Protein AF-A0A0F9JT61-F1 (afdb_monomer_lite)

Radius of gyration: 22.97 Å; chains: 1; bounding box: 49×62×60 Å

Sequence (194 aa):
MTRSQGCARLPSESEGRRMATIRGIATAMNALKPEMKKAYKKRVTSLFDQMVNDLGKNLRGVYNSYRWARTFTGTVRPSVRSYNPTMMLNDPDAYHYIDKALLSKNADRYASSVVDGWKAKVESKLVELDKAEVKYFKGGTFLITGTRKGDRISIEQQIITNVSSKGTLFNQFPARIYVNGKFVSEKKYKEIYR

pLDDT: mean 84.89, std 10.45, range [52.66, 97.5]

Foldseek 3Di:
DDDDPPDDDDDDPQVVVLVVQLVVLLVVLVVCLVVQLVVLLVVLVVLVVVCCVVCNQLSACQCVDPPRNLLCVARRVQQKDWPDNPDDSNPPPTGMDGNPVSSSVVSNVVSVCVSVVVSVVVSVVVVQFGPWHKDDDPQQWIWIWGDHPRWTKIKIWHWDWDADPSSHIDTDTDIFMDTNNHTDDPVRVVVVRD

Structure (mmCIF, N/CA/C/O backbone):
data_AF-A0A0F9JT61-F1
#
_entry.id   AF-A0A0F9JT61-F1
#
loop_
_atom_site.group_PDB
_atom_site.id
_atom_site.type_symbol
_atom_site.label_atom_id
_atom_site.label_alt_id
_atom_site.label_comp_id
_atom_site.label_asym_id
_atom_site.label_entity_id
_atom_site.label_seq_id
_atom_site.pdbx_PDB_ins_code
_atom_site.Cartn_x
_atom_site.Cartn_y
_atom_site.Cartn_z
_atom_site.occupancy
_atom_site.B_iso_or_equiv
_atom_site.auth_seq_id
_atom_site.auth_comp_id
_atom_site.auth_asym_id
_atom_site.auth_atom_id
_atom_site.pdbx_PDB_model_num
ATOM 1 N N . MET A 1 1 ? -6.103 50.467 22.344 1.00 55.03 1 MET A N 1
ATOM 2 C CA . MET A 1 1 ? -6.087 49.220 21.545 1.00 55.03 1 MET A CA 1
ATOM 3 C C . MET A 1 1 ? -5.665 48.062 22.443 1.00 55.03 1 MET A C 1
ATOM 5 O O . MET A 1 1 ? -4.481 47.788 22.582 1.00 55.03 1 MET A O 1
ATOM 9 N N . THR A 1 2 ? -6.618 47.429 23.120 1.00 52.66 2 THR A N 1
ATOM 10 C CA . THR A 1 2 ? -6.375 46.326 24.061 1.00 52.66 2 THR A CA 1
ATOM 11 C C . THR A 1 2 ? -6.424 45.004 23.296 1.00 52.66 2 THR A C 1
ATOM 13 O O . THR A 1 2 ? -7.482 44.588 22.828 1.00 52.66 2 THR A O 1
ATOM 16 N N . ARG A 1 3 ? -5.266 44.359 23.110 1.00 53.22 3 ARG A N 1
ATOM 17 C CA . ARG A 1 3 ? -5.178 43.020 22.512 1.00 53.22 3 ARG A CA 1
ATOM 18 C C . ARG A 1 3 ? -5.728 42.003 23.513 1.00 53.22 3 ARG A C 1
ATOM 20 O O . ARG A 1 3 ? -5.076 41.697 24.504 1.00 53.22 3 ARG A O 1
ATOM 27 N N . SER A 1 4 ? -6.927 41.496 23.240 1.00 53.78 4 SER A N 1
ATOM 28 C CA . SER A 1 4 ? -7.464 40.285 23.861 1.00 53.78 4 SER A CA 1
ATOM 29 C C . SER A 1 4 ? -6.495 39.127 23.584 1.00 53.78 4 SER A C 1
ATOM 31 O O . SER A 1 4 ? -6.372 38.661 22.451 1.00 53.78 4 SER A O 1
ATOM 33 N N . GLN A 1 5 ? -5.742 38.710 24.603 1.00 63.28 5 GLN A N 1
ATOM 34 C CA . GLN A 1 5 ? -4.994 37.458 24.572 1.00 63.28 5 GLN A CA 1
ATOM 35 C C . GLN A 1 5 ? -6.007 36.319 24.708 1.00 63.28 5 GLN A C 1
ATOM 37 O O . GLN A 1 5 ? -6.550 36.080 25.785 1.00 63.28 5 GLN A O 1
ATOM 42 N N . GLY A 1 6 ? -6.291 35.640 23.595 1.00 58.94 6 GLY A N 1
ATOM 43 C CA . GLY A 1 6 ? -7.101 34.428 23.591 1.00 58.94 6 GLY A CA 1
ATOM 44 C C . GLY A 1 6 ? -6.447 33.369 24.475 1.00 58.94 6 GLY A C 1
ATOM 45 O O . GLY A 1 6 ? -5.355 32.890 24.176 1.00 58.94 6 GLY A O 1
ATOM 46 N N . CYS A 1 7 ? -7.107 33.028 25.579 1.00 62.06 7 CYS A N 1
ATOM 47 C CA . CYS A 1 7 ? -6.676 31.974 26.485 1.00 62.06 7 CYS A CA 1
ATOM 48 C C . CYS A 1 7 ? -6.711 30.637 25.724 1.00 62.06 7 CYS A C 1
ATOM 50 O O . CYS A 1 7 ? -7.780 30.176 25.316 1.00 62.06 7 CYS A O 1
ATOM 52 N N . ALA A 1 8 ? -5.544 30.038 25.472 1.00 62.00 8 ALA A N 1
ATOM 53 C CA . ALA A 1 8 ? -5.454 28.739 24.818 1.00 62.00 8 ALA A CA 1
ATOM 54 C C . ALA A 1 8 ? -6.094 27.681 25.729 1.00 62.00 8 ALA A C 1
ATOM 56 O O . ALA A 1 8 ? -5.573 27.371 26.800 1.00 62.00 8 ALA A O 1
ATOM 57 N N . ARG A 1 9 ? -7.251 27.151 25.318 1.00 68.38 9 ARG A N 1
ATOM 58 C CA . ARG A 1 9 ? -7.976 26.121 26.066 1.00 68.38 9 ARG A CA 1
ATOM 59 C C . ARG A 1 9 ? -7.104 24.869 26.158 1.00 68.38 9 ARG A C 1
ATOM 61 O O . ARG A 1 9 ? -6.763 24.279 25.134 1.00 68.38 9 ARG A O 1
ATOM 68 N N . LEU A 1 10 ? -6.742 24.478 27.379 1.00 67.88 10 LEU A N 1
ATOM 69 C CA . LEU A 1 10 ? -6.035 23.223 27.614 1.00 67.88 10 LEU A CA 1
ATOM 70 C C . LEU A 1 10 ? -6.937 22.045 27.207 1.00 67.88 10 LEU A C 1
ATOM 72 O O . LEU A 1 10 ? -8.141 22.087 27.482 1.00 67.88 10 LEU A O 1
ATOM 76 N N . PRO A 1 11 ? -6.384 21.013 26.547 1.00 66.56 11 PRO A N 1
ATOM 77 C CA . PRO A 1 11 ? -7.153 19.841 26.158 1.00 66.56 11 PRO A CA 1
ATOM 78 C C . PRO A 1 11 ? -7.685 19.117 27.397 1.00 66.56 11 PRO A C 1
ATOM 80 O O . PRO A 1 11 ? -6.990 18.979 28.404 1.00 66.56 11 PRO A O 1
ATOM 83 N N . SER A 1 12 ? -8.924 18.645 27.305 1.00 78.44 12 SER A N 1
ATOM 84 C CA . SER A 1 12 ? -9.563 17.828 28.341 1.00 78.44 12 SER A CA 1
ATOM 85 C C . SER A 1 12 ? -8.797 16.516 28.579 1.00 78.44 12 SER A C 1
ATOM 87 O O . SER A 1 12 ? -8.067 16.041 27.708 1.00 78.44 12 SER A O 1
ATOM 89 N N . GLU A 1 13 ? -8.961 15.877 29.744 1.00 71.94 13 GLU A N 1
ATOM 90 C CA . GLU A 1 13 ? -8.266 14.612 30.053 1.00 71.94 13 GLU A CA 1
ATOM 91 C C . GLU A 1 13 ? -8.539 13.502 29.020 1.00 71.94 13 GLU A C 1
ATOM 93 O O . GLU A 1 13 ? -7.654 12.698 28.706 1.00 71.94 13 GLU A O 1
ATOM 98 N N . SER A 1 14 ? -9.752 13.464 28.460 1.00 69.06 14 SER A N 1
ATOM 99 C CA . SER A 1 14 ? -10.138 12.526 27.402 1.00 69.06 14 SER A CA 1
ATOM 100 C C . SER A 1 14 ? -9.406 12.816 26.087 1.00 69.06 14 SER A C 1
ATOM 102 O O . SER A 1 14 ? -8.901 11.889 25.449 1.00 69.06 14 SER A O 1
ATOM 104 N N . GLU A 1 15 ? -9.261 14.090 25.712 1.00 69.75 15 GLU A N 1
ATOM 105 C CA . GLU A 1 15 ? -8.449 14.514 24.566 1.00 69.75 15 GLU A CA 1
ATOM 106 C C . GLU A 1 15 ? -6.964 14.205 24.783 1.00 69.75 15 GLU A C 1
ATOM 108 O O . GLU A 1 15 ? -6.305 13.687 23.879 1.00 69.75 15 GLU A O 1
ATOM 113 N N . GLY A 1 16 ? -6.441 14.436 25.991 1.00 70.69 16 GLY A N 1
ATOM 114 C CA . GLY A 1 16 ? -5.064 14.112 26.361 1.00 70.69 16 GLY A CA 1
ATOM 115 C C . GLY A 1 16 ? -4.741 12.624 26.188 1.00 70.69 16 GLY A C 1
ATOM 116 O O . GLY A 1 16 ? -3.755 12.273 25.531 1.00 70.69 16 GLY A O 1
ATOM 117 N N . ARG A 1 17 ? -5.607 11.732 26.693 1.00 70.50 17 ARG A N 1
ATOM 118 C CA . ARG A 1 17 ? -5.452 10.274 26.518 1.00 70.50 17 ARG A CA 1
ATOM 119 C C . ARG A 1 17 ? -5.562 9.858 25.056 1.00 70.50 17 ARG A C 1
ATOM 121 O O . ARG A 1 17 ? -4.739 9.077 24.584 1.00 70.50 17 ARG A O 1
ATOM 128 N N . ARG A 1 18 ? -6.520 10.418 24.311 1.00 70.38 18 ARG A N 1
ATOM 129 C CA . ARG A 1 18 ? -6.680 10.146 22.876 1.00 70.38 18 ARG A CA 1
ATOM 130 C C . ARG A 1 18 ? -5.418 10.508 22.091 1.00 70.38 18 ARG A C 1
ATOM 132 O O . ARG A 1 18 ? -4.959 9.719 21.265 1.00 70.38 18 ARG A O 1
ATOM 139 N N . MET A 1 19 ? -4.830 11.669 22.372 1.00 70.69 19 MET A N 1
ATOM 140 C CA . MET A 1 19 ? -3.594 12.114 21.725 1.00 70.69 19 MET A CA 1
ATOM 141 C C . MET A 1 19 ? -2.397 11.228 22.083 1.00 70.69 19 MET A C 1
ATOM 143 O O . MET A 1 19 ? -1.580 10.932 21.210 1.00 70.69 19 MET A O 1
ATOM 147 N N . ALA A 1 20 ? -2.300 10.759 23.329 1.00 71.06 20 ALA A N 1
ATOM 148 C CA . ALA A 1 20 ? -1.269 9.806 23.739 1.00 71.06 20 ALA A CA 1
ATOM 149 C C . ALA A 1 20 ? -1.404 8.463 22.998 1.00 71.06 20 ALA A C 1
ATOM 151 O O . ALA A 1 20 ? -0.416 7.962 22.456 1.00 71.06 20 ALA A O 1
ATOM 152 N N . THR A 1 21 ? -2.628 7.936 22.881 1.00 71.62 21 THR A N 1
ATOM 153 C CA . THR A 1 21 ? -2.925 6.713 22.119 1.00 71.62 21 THR A CA 1
ATOM 154 C C . THR A 1 21 ? -2.522 6.864 20.650 1.00 71.62 21 THR A C 1
ATOM 156 O O . THR A 1 21 ? -1.767 6.040 20.134 1.00 71.62 21 THR A O 1
ATOM 159 N N . ILE A 1 22 ? -2.929 7.952 19.984 1.00 72.12 22 ILE A N 1
ATOM 160 C CA . ILE A 1 22 ? -2.563 8.233 18.581 1.00 72.12 22 ILE A CA 1
ATOM 161 C C . ILE A 1 22 ? -1.040 8.329 18.402 1.00 72.12 22 ILE A C 1
ATOM 163 O O . ILE A 1 22 ? -0.498 7.828 17.414 1.00 72.12 22 ILE A O 1
ATOM 167 N N . ARG A 1 23 ? -0.324 8.940 19.355 1.00 73.00 23 ARG A N 1
ATOM 168 C CA . ARG A 1 23 ? 1.144 9.029 19.312 1.00 73.00 23 ARG A CA 1
ATOM 169 C C . ARG A 1 23 ? 1.810 7.661 19.443 1.00 73.00 23 ARG A C 1
ATOM 171 O O . ARG A 1 23 ? 2.649 7.334 18.607 1.00 73.00 23 ARG A O 1
ATOM 178 N N . GLY A 1 24 ? 1.427 6.851 20.433 1.00 72.00 24 GLY A N 1
ATOM 179 C CA . GLY A 1 24 ? 1.998 5.508 20.625 1.00 72.00 24 GLY A CA 1
ATOM 180 C C . GLY A 1 24 ? 1.783 4.608 19.406 1.00 72.00 24 GLY A C 1
ATOM 181 O O . GLY A 1 24 ? 2.682 3.902 18.951 1.00 72.00 24 GLY A O 1
ATOM 182 N N . ILE A 1 25 ? 0.609 4.736 18.801 1.00 71.81 25 ILE A N 1
ATOM 183 C CA . ILE A 1 25 ? 0.242 4.095 17.548 1.00 71.81 25 ILE A CA 1
ATOM 184 C C . ILE A 1 25 ? 1.132 4.531 16.373 1.00 71.81 25 ILE A C 1
ATOM 186 O O . ILE A 1 25 ? 1.640 3.689 15.629 1.00 71.81 25 ILE A O 1
ATOM 190 N N . ALA A 1 26 ? 1.317 5.839 16.185 1.00 75.50 26 ALA A N 1
ATOM 191 C CA . ALA A 1 26 ? 2.157 6.359 15.112 1.00 75.50 26 ALA A CA 1
ATOM 192 C C . ALA A 1 26 ? 3.603 5.858 15.260 1.00 75.50 26 ALA A C 1
ATOM 194 O O . ALA A 1 26 ? 4.234 5.492 14.268 1.00 75.50 26 ALA A O 1
ATOM 195 N N . THR A 1 27 ? 4.106 5.769 16.493 1.00 80.31 27 THR A N 1
ATOM 196 C CA . THR A 1 27 ? 5.408 5.165 16.802 1.00 80.31 27 THR A CA 1
ATOM 197 C C . THR A 1 27 ? 5.465 3.696 16.382 1.00 80.31 27 THR A C 1
ATOM 199 O O . THR A 1 27 ? 6.385 3.314 15.657 1.00 80.31 27 THR A O 1
ATOM 202 N N . ALA A 1 28 ? 4.467 2.886 16.752 1.00 76.38 28 ALA A N 1
ATOM 203 C CA . ALA A 1 28 ? 4.408 1.473 16.370 1.00 76.38 28 ALA A CA 1
ATOM 204 C C . ALA A 1 28 ? 4.383 1.282 14.842 1.00 76.38 28 ALA A C 1
ATOM 206 O O . ALA A 1 28 ? 5.113 0.456 14.302 1.00 76.38 28 ALA A O 1
ATOM 207 N N . MET A 1 29 ? 3.614 2.099 14.120 1.00 78.75 29 MET A N 1
ATOM 208 C CA . MET A 1 29 ? 3.579 2.066 12.653 1.00 78.75 29 MET A CA 1
ATOM 209 C C . MET A 1 29 ? 4.893 2.497 12.010 1.00 78.75 29 MET A C 1
ATOM 211 O O . MET A 1 29 ? 5.336 1.902 11.027 1.00 78.75 29 MET A O 1
ATOM 215 N N . ASN A 1 30 ? 5.537 3.527 12.560 1.00 85.56 30 ASN A N 1
ATOM 216 C CA . ASN A 1 30 ? 6.846 3.963 12.088 1.00 85.56 30 ASN A CA 1
ATOM 217 C C . ASN A 1 30 ? 7.892 2.850 12.236 1.00 85.56 30 ASN A C 1
ATOM 219 O O . ASN A 1 30 ? 8.717 2.687 11.336 1.00 85.56 30 ASN A O 1
ATOM 223 N N . ALA A 1 31 ? 7.807 2.035 13.292 1.00 85.75 31 ALA A N 1
ATOM 224 C CA . ALA A 1 31 ? 8.677 0.876 13.482 1.00 85.75 31 ALA A CA 1
ATOM 225 C C . ALA A 1 31 ? 8.500 -0.212 12.401 1.00 85.75 31 ALA A C 1
ATOM 227 O O . ALA A 1 31 ? 9.428 -0.977 12.153 1.00 85.75 31 ALA A O 1
ATOM 228 N N . LEU A 1 32 ? 7.359 -0.252 11.697 1.00 82.19 32 LEU A N 1
ATOM 229 C CA . LEU A 1 32 ? 7.097 -1.196 10.598 1.00 82.19 32 LEU A CA 1
ATOM 230 C C . LEU A 1 32 ? 7.563 -0.700 9.231 1.00 82.19 32 LEU A C 1
ATOM 232 O O . LEU A 1 32 ? 7.639 -1.486 8.282 1.00 82.19 32 LEU A O 1
ATOM 236 N N . LYS A 1 33 ? 7.900 0.589 9.102 1.00 89.88 33 LYS A N 1
ATOM 237 C CA . LYS A 1 33 ? 8.372 1.156 7.832 1.00 89.88 33 LYS A CA 1
ATOM 238 C C . LYS A 1 33 ? 9.510 0.335 7.203 1.00 89.88 33 LYS A C 1
ATOM 240 O O . LYS A 1 33 ? 9.442 0.122 5.994 1.00 89.88 33 LYS A O 1
ATOM 245 N N . PRO A 1 34 ? 10.525 -0.166 7.938 1.00 91.19 34 PRO A N 1
ATOM 246 C CA . PRO A 1 34 ? 11.570 -1.008 7.353 1.00 91.19 34 PRO A CA 1
ATOM 247 C C . PRO A 1 34 ? 11.035 -2.286 6.690 1.00 91.19 34 PRO A C 1
ATOM 249 O O . PRO A 1 34 ? 11.445 -2.617 5.575 1.00 91.19 34 PRO A O 1
ATOM 252 N N . GLU A 1 35 ? 10.086 -2.976 7.326 1.00 87.69 35 GLU A N 1
ATOM 253 C CA . GLU A 1 35 ? 9.469 -4.189 6.778 1.00 87.69 35 GLU A CA 1
ATOM 254 C C . GLU A 1 35 ? 8.626 -3.870 5.537 1.00 87.69 35 GLU A C 1
ATOM 256 O O . GLU A 1 35 ? 8.774 -4.525 4.504 1.00 87.69 35 GLU A O 1
ATOM 261 N N . MET A 1 36 ? 7.822 -2.802 5.586 1.00 88.44 36 MET A N 1
ATOM 262 C CA . MET A 1 36 ? 7.030 -2.335 4.441 1.00 88.44 36 MET A CA 1
ATOM 263 C C . MET A 1 36 ? 7.915 -1.974 3.246 1.00 88.44 36 MET A C 1
ATOM 265 O O . MET A 1 36 ? 7.625 -2.362 2.113 1.00 88.44 36 MET A O 1
ATOM 269 N N . LYS A 1 37 ? 9.034 -1.279 3.492 1.00 93.50 37 LYS A N 1
ATOM 270 C CA . LYS A 1 37 ? 10.031 -0.966 2.460 1.00 93.50 37 LYS A CA 1
ATOM 271 C C . LYS A 1 37 ? 10.606 -2.244 1.858 1.00 93.50 37 LYS A C 1
ATOM 273 O O . LYS A 1 37 ? 10.695 -2.352 0.638 1.00 93.50 37 LYS A O 1
ATOM 278 N N . LYS A 1 38 ? 10.983 -3.223 2.689 1.00 92.88 38 LYS A N 1
ATOM 279 C CA . LYS A 1 38 ? 11.517 -4.517 2.234 1.00 92.88 38 LYS A CA 1
ATOM 280 C C . LYS A 1 38 ? 10.503 -5.265 1.362 1.00 92.88 38 LYS A C 1
ATOM 282 O O . LYS A 1 38 ? 10.867 -5.739 0.286 1.00 92.88 38 LYS A O 1
ATOM 287 N N . ALA A 1 39 ? 9.243 -5.327 1.788 1.00 89.38 39 ALA A N 1
ATOM 288 C CA . ALA A 1 39 ? 8.164 -5.961 1.036 1.00 89.38 39 ALA A CA 1
ATOM 289 C C . ALA A 1 39 ? 7.911 -5.262 -0.310 1.00 89.38 39 ALA A C 1
ATOM 291 O O . ALA A 1 39 ? 7.837 -5.930 -1.342 1.00 89.38 39 ALA A O 1
ATOM 292 N N . TYR A 1 40 ? 7.866 -3.925 -0.320 1.00 93.25 40 TYR A N 1
ATOM 293 C CA . TYR A 1 40 ? 7.725 -3.128 -1.540 1.00 93.25 40 TYR A CA 1
ATOM 294 C C . TYR A 1 40 ? 8.869 -3.394 -2.524 1.00 93.25 40 TYR A C 1
ATOM 296 O O . TYR A 1 40 ? 8.619 -3.731 -3.680 1.00 93.25 40 TYR A O 1
ATOM 304 N N . LYS A 1 41 ? 10.124 -3.321 -2.052 1.00 95.75 41 LYS A N 1
ATOM 305 C CA . LYS A 1 41 ? 11.319 -3.599 -2.864 1.00 95.75 41 LYS A CA 1
ATOM 306 C C . LYS A 1 41 ? 11.240 -4.985 -3.499 1.00 95.75 41 LYS A C 1
ATOM 308 O O . LYS A 1 41 ? 11.335 -5.102 -4.716 1.00 95.75 41 LYS A O 1
ATOM 313 N N . LYS A 1 42 ? 10.969 -6.016 -2.689 1.00 94.81 42 LYS A N 1
ATOM 314 C CA . LYS A 1 42 ? 10.815 -7.401 -3.160 1.00 94.81 42 LYS A CA 1
ATOM 315 C C . LYS A 1 42 ? 9.722 -7.522 -4.226 1.00 94.81 42 LYS A C 1
ATOM 317 O O . LYS A 1 42 ? 9.923 -8.202 -5.228 1.00 94.81 42 LYS A O 1
ATOM 322 N N . ARG A 1 43 ? 8.573 -6.868 -4.026 1.00 93.19 43 ARG A N 1
ATOM 323 C CA . ARG A 1 43 ? 7.448 -6.925 -4.967 1.00 93.19 43 ARG A CA 1
ATOM 324 C C . ARG A 1 43 ? 7.776 -6.251 -6.297 1.00 93.19 43 ARG A C 1
ATOM 326 O O . ARG A 1 43 ? 7.512 -6.853 -7.330 1.00 93.19 43 ARG A O 1
ATOM 333 N N . VAL A 1 44 ? 8.345 -5.044 -6.280 1.00 95.56 44 VAL A N 1
ATOM 334 C CA . VAL A 1 44 ? 8.714 -4.320 -7.509 1.00 95.56 44 VAL A CA 1
ATOM 335 C C . VAL A 1 44 ? 9.786 -5.079 -8.288 1.00 95.56 44 VAL A C 1
ATOM 337 O O . VAL A 1 44 ? 9.632 -5.241 -9.494 1.00 95.56 44 VAL A O 1
ATOM 340 N N . THR A 1 45 ? 10.811 -5.606 -7.610 1.00 96.62 45 THR A N 1
ATOM 341 C CA . THR A 1 45 ? 11.836 -6.447 -8.247 1.00 96.62 45 THR A CA 1
ATOM 342 C C . THR A 1 45 ? 11.227 -7.686 -8.887 1.00 96.62 45 THR A C 1
ATOM 344 O O . THR A 1 45 ? 11.395 -7.892 -10.079 1.00 96.62 45 THR A O 1
ATOM 347 N N . SER A 1 46 ? 10.406 -8.436 -8.150 1.00 95.44 46 SER A N 1
ATOM 348 C CA . SER A 1 46 ? 9.752 -9.629 -8.695 1.00 95.44 46 SER A CA 1
ATOM 349 C C . SER A 1 46 ? 8.838 -9.330 -9.891 1.00 95.44 46 SER A C 1
ATOM 351 O O . SER A 1 46 ? 8.756 -10.142 -10.808 1.00 95.44 46 SER A O 1
ATOM 353 N N . LEU A 1 47 ? 8.140 -8.187 -9.896 1.00 94.75 47 LEU A N 1
ATOM 354 C CA . LEU A 1 47 ? 7.317 -7.768 -11.036 1.00 94.75 47 LEU A CA 1
ATOM 355 C C . LEU A 1 47 ? 8.174 -7.412 -12.252 1.00 94.75 47 LEU A C 1
ATOM 357 O O . LEU A 1 47 ? 7.818 -7.782 -13.364 1.00 94.75 47 LEU A O 1
ATOM 361 N N . PHE A 1 48 ? 9.288 -6.712 -12.046 1.00 96.25 48 PHE A N 1
ATOM 362 C CA . PHE A 1 48 ? 10.223 -6.388 -13.118 1.00 96.25 48 PHE A CA 1
ATOM 363 C C . PHE A 1 48 ? 10.846 -7.648 -13.725 1.00 96.25 48 PHE A C 1
ATOM 365 O O . PHE A 1 48 ? 10.838 -7.786 -14.942 1.00 96.25 48 PHE A O 1
ATOM 372 N N . ASP A 1 49 ? 11.299 -8.592 -12.898 1.00 96.62 49 ASP A N 1
ATOM 373 C CA . ASP A 1 49 ? 11.888 -9.850 -13.372 1.00 96.62 49 ASP A CA 1
ATOM 374 C C . ASP A 1 49 ? 10.882 -10.650 -14.214 1.00 96.62 49 ASP A C 1
ATOM 376 O O . ASP A 1 49 ? 11.220 -11.160 -15.278 1.00 96.62 49 ASP A O 1
ATOM 380 N N . GLN A 1 50 ? 9.611 -10.692 -13.794 1.00 96.44 50 GLN A N 1
ATOM 381 C CA . GLN A 1 50 ? 8.537 -11.302 -14.585 1.00 96.44 50 GLN A CA 1
ATOM 382 C C . GLN A 1 50 ? 8.316 -10.586 -15.923 1.00 96.44 50 GLN A C 1
ATOM 384 O O . GLN A 1 50 ? 8.134 -11.246 -16.939 1.00 96.44 50 GLN A O 1
ATOM 389 N N . MET A 1 51 ? 8.357 -9.250 -15.949 1.00 95.75 51 MET A N 1
ATOM 390 C CA . MET A 1 51 ? 8.240 -8.490 -17.198 1.00 95.75 51 MET A CA 1
ATOM 391 C C . MET A 1 51 ? 9.423 -8.749 -18.137 1.00 95.75 51 MET A C 1
ATOM 393 O O . MET A 1 51 ? 9.212 -8.886 -19.336 1.00 95.75 51 MET A O 1
ATOM 397 N N . VAL A 1 52 ? 10.649 -8.836 -17.608 1.00 95.06 52 VAL A N 1
ATOM 398 C CA . VAL A 1 52 ? 11.852 -9.156 -18.394 1.00 95.06 52 VAL A CA 1
ATOM 399 C C . VAL A 1 52 ? 11.788 -10.577 -18.947 1.00 95.06 52 VAL A C 1
ATOM 401 O O . VAL A 1 52 ? 12.176 -10.794 -20.092 1.00 95.06 52 VAL A O 1
ATOM 404 N N . ASN A 1 53 ? 11.269 -11.533 -18.176 1.00 96.19 53 ASN A N 1
ATOM 405 C CA . ASN A 1 53 ? 11.069 -12.901 -18.650 1.00 96.19 53 ASN A CA 1
ATOM 406 C C . ASN A 1 53 ? 10.023 -12.973 -19.773 1.00 96.19 53 ASN A C 1
ATOM 408 O O . ASN A 1 53 ? 10.223 -13.699 -20.741 1.00 96.19 53 ASN A O 1
ATOM 412 N N . ASP A 1 54 ? 8.935 -12.207 -19.663 1.00 95.62 54 ASP A N 1
ATOM 413 C CA . ASP A 1 54 ? 7.841 -12.223 -20.640 1.00 95.62 54 ASP A CA 1
ATOM 414 C C . ASP A 1 54 ? 8.148 -11.419 -21.919 1.00 95.62 54 ASP A C 1
ATOM 416 O O . ASP A 1 54 ? 7.706 -11.794 -23.001 1.00 95.62 54 ASP A O 1
ATOM 420 N N . LEU A 1 55 ? 8.840 -10.279 -21.801 1.00 93.50 55 LEU A N 1
ATOM 421 C CA . LEU A 1 55 ? 9.002 -9.289 -22.881 1.00 93.50 55 LEU A CA 1
ATOM 422 C C . LEU A 1 55 ? 10.457 -9.093 -23.326 1.00 93.50 55 LEU A C 1
ATOM 424 O O . LEU A 1 55 ? 10.725 -8.314 -24.240 1.00 93.50 55 LEU A O 1
ATOM 428 N N . GLY A 1 56 ? 11.403 -9.758 -22.667 1.00 92.25 56 GLY A N 1
ATOM 429 C CA . GLY A 1 56 ? 12.828 -9.532 -22.851 1.00 92.25 56 GLY A CA 1
ATOM 430 C C . GLY A 1 56 ? 13.358 -8.320 -22.078 1.00 92.25 56 GLY A C 1
ATOM 431 O O . GLY A 1 56 ? 12.632 -7.515 -21.493 1.00 92.25 56 GLY A O 1
ATOM 432 N N . LYS A 1 57 ? 14.686 -8.181 -22.083 1.00 90.69 57 LYS A N 1
ATOM 433 C CA . LYS A 1 57 ? 15.429 -7.164 -21.316 1.00 90.69 57 LYS A CA 1
ATOM 434 C C . LYS A 1 57 ? 15.160 -5.715 -21.750 1.00 90.69 57 LYS A C 1
ATOM 436 O O . LYS A 1 57 ? 15.360 -4.792 -20.961 1.00 90.69 57 LYS A O 1
ATOM 441 N N . ASN A 1 58 ? 14.708 -5.526 -22.986 1.00 89.06 58 ASN A N 1
ATOM 442 C CA . ASN A 1 58 ? 14.300 -4.231 -23.526 1.00 89.06 58 ASN A CA 1
ATOM 443 C C . ASN A 1 58 ? 12.832 -3.897 -23.227 1.00 89.06 58 ASN A C 1
ATOM 445 O O . ASN A 1 58 ? 12.388 -2.803 -23.546 1.00 89.06 58 ASN A O 1
ATOM 449 N N . LEU A 1 59 ? 12.075 -4.802 -22.586 1.00 91.50 59 LEU A N 1
ATOM 450 C CA . LEU A 1 59 ? 10.658 -4.606 -22.263 1.00 91.50 59 LEU A CA 1
ATOM 451 C C . LEU A 1 59 ? 9.830 -4.160 -23.483 1.00 91.50 59 LEU A C 1
ATOM 453 O O . LEU A 1 59 ? 8.876 -3.382 -23.355 1.00 91.50 59 LEU A O 1
ATOM 457 N N . ARG A 1 60 ? 10.200 -4.639 -24.679 1.00 89.62 60 ARG A N 1
ATOM 458 C CA . ARG A 1 60 ? 9.604 -4.187 -25.935 1.00 89.62 60 ARG A CA 1
ATOM 459 C C . ARG A 1 60 ? 8.100 -4.445 -25.924 1.00 89.62 60 ARG A C 1
ATOM 461 O O . ARG A 1 60 ? 7.637 -5.551 -25.664 1.00 89.62 60 ARG A O 1
ATOM 468 N N . GLY A 1 61 ? 7.320 -3.402 -26.207 1.00 90.06 61 GLY A N 1
ATOM 469 C CA . GLY A 1 61 ? 5.859 -3.500 -26.230 1.00 90.06 61 GLY A CA 1
ATOM 470 C C . GLY A 1 61 ? 5.187 -3.534 -24.852 1.00 90.06 61 GLY A C 1
ATOM 471 O O . GLY A 1 61 ? 3.980 -3.765 -24.786 1.00 90.06 61 GLY A O 1
ATOM 472 N N . VAL A 1 62 ? 5.899 -3.248 -23.752 1.00 93.88 62 VAL A N 1
ATOM 473 C CA . VAL A 1 62 ? 5.311 -3.252 -22.397 1.00 93.88 62 VAL A CA 1
ATOM 474 C C . VAL A 1 62 ? 4.077 -2.354 -22.268 1.00 93.88 62 VAL A C 1
ATOM 476 O O . VAL A 1 62 ? 3.129 -2.736 -21.590 1.00 93.88 62 VAL A O 1
ATOM 479 N N . TYR A 1 63 ? 4.027 -1.210 -22.962 1.00 91.81 63 TYR A N 1
ATOM 480 C CA . TYR A 1 63 ? 2.866 -0.305 -22.953 1.00 91.81 63 TYR A CA 1
ATOM 481 C C . TYR A 1 63 ? 1.648 -0.841 -23.716 1.00 91.81 63 TYR A C 1
ATOM 483 O O . TYR A 1 63 ? 0.528 -0.430 -23.427 1.00 91.81 63 TYR A O 1
ATOM 491 N N . ASN A 1 64 ? 1.857 -1.778 -24.641 1.00 92.62 64 ASN A N 1
ATOM 492 C CA . ASN A 1 64 ? 0.794 -2.428 -25.408 1.00 92.62 64 ASN A CA 1
ATOM 493 C C . ASN A 1 64 ? 0.390 -3.778 -24.794 1.00 92.62 64 ASN A C 1
ATOM 495 O O . ASN A 1 64 ? -0.605 -4.378 -25.193 1.00 92.62 64 ASN A O 1
ATOM 499 N N . SER A 1 65 ? 1.146 -4.267 -23.807 1.00 93.31 65 SER A N 1
ATOM 500 C CA . SER A 1 65 ? 0.834 -5.507 -23.106 1.00 93.31 65 SER A CA 1
ATOM 501 C C . SER A 1 65 ? -0.387 -5.325 -22.205 1.00 93.31 65 SER A C 1
ATOM 503 O O . SER A 1 65 ? -0.332 -4.597 -21.211 1.00 93.31 65 SER A O 1
ATOM 505 N N . TYR A 1 66 ? -1.467 -6.058 -22.490 1.00 91.12 66 TYR A N 1
ATOM 506 C CA . TYR A 1 66 ? -2.662 -6.087 -21.636 1.00 91.12 66 TYR A CA 1
ATOM 507 C C . TYR A 1 66 ? -2.331 -6.490 -20.187 1.00 91.12 66 TYR A C 1
ATOM 509 O O . TYR A 1 66 ? -2.953 -6.005 -19.242 1.00 91.12 66 TYR A O 1
ATOM 517 N N . ARG A 1 67 ? -1.322 -7.354 -20.014 1.00 91.94 67 ARG A N 1
ATOM 518 C CA . ARG A 1 67 ? -0.859 -7.858 -18.718 1.00 91.94 67 ARG A CA 1
ATOM 519 C C . ARG A 1 67 ? -0.016 -6.826 -17.971 1.00 91.94 67 ARG A C 1
ATOM 521 O O . ARG A 1 67 ? -0.178 -6.657 -16.762 1.00 91.94 67 ARG A O 1
ATOM 528 N N . TRP A 1 68 ? 0.892 -6.146 -18.674 1.00 94.62 68 TRP A N 1
ATOM 529 C CA . TRP A 1 68 ? 1.969 -5.392 -18.030 1.00 94.62 68 TRP A CA 1
ATOM 530 C C . TRP A 1 68 ? 1.838 -3.875 -18.096 1.00 94.62 68 TRP A C 1
ATOM 532 O O . TRP A 1 68 ? 2.320 -3.224 -17.172 1.00 94.62 68 TRP A O 1
ATOM 542 N N . ALA A 1 69 ? 1.157 -3.297 -19.088 1.00 93.56 69 ALA A N 1
ATOM 543 C CA . ALA A 1 69 ? 1.181 -1.852 -19.348 1.00 93.56 69 ALA A CA 1
ATOM 544 C C . ALA A 1 69 ? 0.854 -1.000 -18.116 1.00 93.56 69 ALA A C 1
ATOM 546 O O . ALA A 1 69 ? 1.574 -0.055 -17.773 1.00 93.56 69 ALA A O 1
ATOM 547 N N . ARG A 1 70 ? -0.212 -1.372 -17.401 1.00 92.75 70 ARG A N 1
ATOM 548 C CA . ARG A 1 70 ? -0.680 -0.646 -16.215 1.00 92.75 70 ARG A CA 1
ATOM 549 C C . ARG A 1 70 ? 0.252 -0.840 -15.023 1.00 92.75 70 ARG A C 1
ATOM 551 O O . ARG A 1 70 ? 0.645 0.131 -14.386 1.00 92.75 70 ARG A O 1
ATOM 558 N N . THR A 1 71 ? 0.651 -2.080 -14.748 1.00 93.00 71 THR A N 1
ATOM 559 C CA . THR A 1 71 ? 1.567 -2.415 -13.644 1.00 93.00 71 THR A CA 1
ATOM 560 C C . THR A 1 71 ? 2.941 -1.782 -13.845 1.00 93.00 71 THR A C 1
ATOM 562 O O . THR A 1 71 ? 3.534 -1.256 -12.901 1.00 93.00 71 THR A O 1
ATOM 565 N N . PHE A 1 72 ? 3.433 -1.781 -15.085 1.00 93.88 72 PHE A N 1
ATOM 566 C CA . PHE A 1 72 ? 4.674 -1.125 -15.448 1.00 93.88 72 PHE A CA 1
ATOM 567 C C . PHE A 1 72 ? 4.567 0.372 -15.190 1.00 93.88 72 PHE A C 1
ATOM 569 O O . PHE A 1 72 ? 5.296 0.889 -14.352 1.00 93.88 72 PHE A O 1
ATOM 576 N N . THR A 1 73 ? 3.602 1.050 -15.809 1.00 92.19 73 THR A N 1
ATOM 577 C CA . THR A 1 73 ? 3.440 2.507 -15.686 1.00 92.19 73 THR A CA 1
ATOM 578 C C . THR A 1 73 ? 3.215 2.955 -14.238 1.00 92.19 73 THR A C 1
ATOM 580 O O . THR A 1 73 ? 3.843 3.908 -13.782 1.00 92.19 73 THR A O 1
ATOM 583 N N . GLY A 1 74 ? 2.341 2.263 -13.503 1.00 90.00 74 GLY A N 1
ATOM 584 C CA . GLY A 1 74 ? 1.901 2.682 -12.173 1.00 90.00 74 GLY A CA 1
ATOM 585 C C . GLY A 1 74 ? 2.813 2.272 -11.015 1.00 90.00 74 GLY A C 1
ATOM 586 O O . GLY A 1 74 ? 2.813 2.954 -9.992 1.00 90.00 74 GLY A O 1
ATOM 587 N N . THR A 1 75 ? 3.571 1.177 -11.143 1.00 92.44 75 THR A N 1
ATOM 588 C CA . THR A 1 75 ? 4.345 0.612 -10.020 1.00 92.44 75 THR A CA 1
ATOM 589 C C . THR A 1 75 ? 5.829 0.449 -10.330 1.00 92.44 75 THR A C 1
ATOM 591 O O . THR A 1 75 ? 6.658 0.795 -9.493 1.00 92.44 75 THR A O 1
ATOM 594 N N . VAL A 1 76 ? 6.187 -0.070 -11.507 1.00 94.81 76 VAL A N 1
ATOM 595 C CA . VAL A 1 76 ? 7.576 -0.477 -11.795 1.00 94.81 76 VAL A CA 1
ATOM 596 C C . VAL A 1 76 ? 8.393 0.654 -12.430 1.00 94.81 76 VAL A C 1
ATOM 598 O O . VAL A 1 76 ? 9.500 0.950 -11.984 1.00 94.81 76 VAL A O 1
ATOM 601 N N . ARG A 1 77 ? 7.833 1.348 -13.426 1.00 93.88 77 ARG A N 1
ATOM 602 C CA . ARG A 1 77 ? 8.466 2.416 -14.216 1.00 93.88 77 ARG A CA 1
ATOM 603 C C . ARG A 1 77 ? 9.135 3.512 -13.376 1.00 93.88 77 ARG A C 1
ATOM 605 O O . ARG A 1 77 ? 10.234 3.921 -13.765 1.00 93.88 77 ARG A O 1
ATOM 612 N N . PRO A 1 78 ? 8.565 3.977 -12.243 1.00 94.62 78 PRO A N 1
ATOM 613 C CA . PRO A 1 78 ? 9.213 4.976 -11.389 1.00 94.62 78 PRO A CA 1
ATOM 614 C C . PRO A 1 78 ? 10.561 4.533 -10.801 1.00 94.62 78 PRO A C 1
ATOM 616 O O . PRO A 1 78 ? 11.343 5.380 -10.372 1.00 94.62 78 PRO A O 1
ATOM 619 N N . SER A 1 79 ? 10.828 3.225 -10.771 1.00 96.44 79 SER A N 1
ATOM 620 C CA . SER A 1 79 ? 12.059 2.611 -10.261 1.00 96.44 79 SER A CA 1
ATOM 621 C C . SER A 1 79 ? 12.959 2.042 -11.361 1.00 96.44 79 SER A C 1
ATOM 623 O O . SER A 1 79 ? 13.977 1.434 -11.046 1.00 96.44 79 SER A O 1
ATOM 625 N N . VAL A 1 80 ? 12.609 2.237 -12.635 1.00 93.44 80 VAL A N 1
ATOM 626 C CA . VAL A 1 80 ? 13.359 1.710 -13.782 1.00 93.44 80 VAL A CA 1
ATOM 627 C C . VAL A 1 80 ? 14.087 2.827 -14.528 1.00 93.44 80 VAL A C 1
ATOM 629 O O . VAL A 1 80 ? 13.581 3.950 -14.688 1.00 93.44 80 VAL A O 1
ATOM 632 N N . ARG A 1 81 ? 15.289 2.503 -14.999 1.00 91.12 81 ARG A N 1
ATOM 633 C CA . ARG A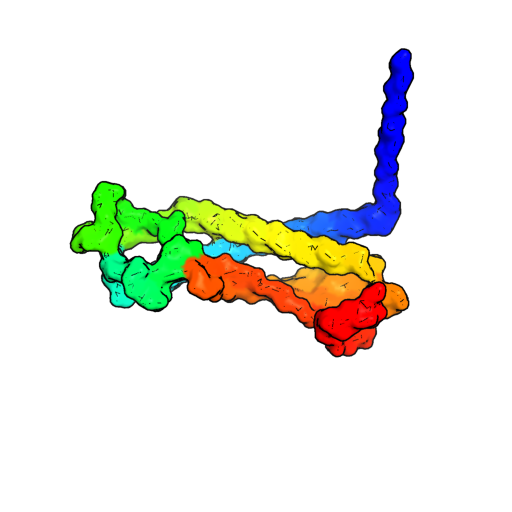 1 81 ? 16.112 3.324 -15.888 1.00 91.12 81 ARG A CA 1
ATOM 634 C C . ARG A 1 81 ? 16.542 2.524 -17.111 1.00 91.12 81 ARG A C 1
ATOM 636 O O . ARG A 1 81 ? 16.507 1.297 -17.100 1.00 91.12 81 ARG A O 1
ATOM 643 N N . SER A 1 82 ? 16.890 3.250 -18.165 1.00 87.00 82 SER A N 1
ATOM 644 C CA . SER A 1 82 ? 17.555 2.709 -19.349 1.00 87.00 82 SER A CA 1
ATOM 645 C C . SER A 1 82 ? 19.058 2.880 -19.170 1.00 87.00 82 SER A C 1
ATOM 647 O O . SER A 1 82 ? 19.483 3.915 -18.659 1.00 87.00 82 SER A O 1
ATOM 649 N N . TYR A 1 83 ? 19.850 1.896 -19.592 1.00 81.38 83 TYR A N 1
ATOM 650 C CA . TYR A 1 83 ? 21.311 2.001 -19.606 1.00 81.38 83 TYR A CA 1
ATOM 651 C C . TYR A 1 83 ? 21.777 3.157 -20.492 1.00 81.38 83 TYR A C 1
ATOM 653 O O . TYR A 1 83 ? 22.630 3.943 -20.091 1.00 81.38 83 TYR A O 1
ATOM 661 N N . ASN A 1 84 ? 21.143 3.310 -21.655 1.00 77.75 84 ASN A N 1
ATOM 662 C CA . ASN A 1 84 ? 21.297 4.491 -22.481 1.00 77.75 84 ASN A CA 1
ATOM 663 C C . ASN A 1 84 ? 20.084 5.424 -22.285 1.00 77.75 84 ASN A C 1
ATOM 665 O O . ASN A 1 84 ? 18.975 5.068 -22.693 1.00 77.75 84 ASN A O 1
ATOM 669 N N . PRO A 1 85 ? 20.248 6.596 -21.645 1.00 69.19 85 PRO A N 1
ATOM 670 C CA . PRO A 1 85 ? 19.140 7.506 -21.365 1.00 69.19 85 PRO A CA 1
ATOM 671 C C . PRO A 1 85 ? 18.567 8.172 -22.622 1.00 69.19 85 PRO A C 1
ATOM 673 O O . PRO A 1 85 ? 17.449 8.680 -22.559 1.00 69.19 85 PRO A O 1
ATOM 676 N N . THR A 1 86 ? 19.298 8.171 -23.743 1.00 71.38 86 THR A N 1
ATOM 677 C CA . THR A 1 86 ? 18.806 8.699 -25.025 1.00 71.38 86 THR A CA 1
ATOM 678 C C . THR A 1 86 ? 18.007 7.667 -25.820 1.00 71.38 86 THR A C 1
ATOM 680 O O . THR A 1 86 ? 17.245 8.048 -26.706 1.00 71.38 86 THR A O 1
ATOM 683 N N . MET A 1 87 ? 18.123 6.378 -25.483 1.00 67.19 87 MET A N 1
ATOM 684 C CA . MET A 1 87 ? 17.381 5.311 -26.151 1.00 67.19 87 MET A CA 1
ATOM 685 C C . MET A 1 87 ? 15.952 5.210 -25.624 1.00 67.19 87 MET A C 1
ATOM 687 O O . MET A 1 87 ? 15.685 5.184 -24.415 1.00 67.19 87 MET A O 1
ATOM 691 N N . MET A 1 88 ? 15.013 5.129 -26.565 1.00 68.81 88 MET A N 1
ATOM 692 C CA . MET A 1 88 ? 13.606 4.917 -26.259 1.00 68.81 88 MET A CA 1
ATOM 693 C C . MET A 1 88 ? 13.353 3.492 -25.758 1.00 68.81 88 MET A C 1
ATOM 695 O O . MET A 1 88 ? 14.090 2.564 -26.064 1.00 68.81 88 MET A O 1
ATOM 699 N N . LEU A 1 89 ? 12.248 3.300 -25.032 1.00 64.62 89 LEU A N 1
ATOM 700 C CA . LEU A 1 89 ? 11.862 2.012 -24.429 1.00 64.62 89 LEU A CA 1
ATOM 701 C C . LEU A 1 89 ? 11.581 0.881 -25.448 1.00 64.62 89 LEU A C 1
ATOM 703 O O . LEU A 1 89 ? 11.302 -0.240 -25.053 1.00 64.62 89 LEU A O 1
ATOM 707 N N . ASN A 1 90 ? 11.580 1.189 -26.747 1.00 64.56 90 ASN A N 1
ATOM 708 C CA . ASN A 1 90 ? 11.359 0.236 -27.838 1.00 64.56 90 ASN A CA 1
ATOM 709 C C . ASN A 1 90 ? 12.588 0.084 -28.742 1.00 64.56 90 ASN A C 1
ATOM 711 O O . ASN A 1 90 ? 12.500 -0.592 -29.768 1.00 64.56 90 ASN A O 1
ATOM 715 N N . ASP A 1 91 ? 13.695 0.739 -28.396 1.00 72.88 91 ASP A N 1
ATOM 716 C CA . ASP A 1 91 ? 14.949 0.573 -29.109 1.00 72.88 91 ASP A CA 1
ATOM 717 C C . ASP A 1 91 ? 15.434 -0.877 -28.909 1.00 72.88 91 ASP A C 1
ATOM 719 O O . ASP A 1 91 ? 15.440 -1.355 -27.766 1.00 72.88 91 ASP A O 1
ATOM 723 N N . PRO A 1 92 ? 15.778 -1.616 -29.979 1.00 70.81 92 PRO A N 1
ATOM 724 C CA . PRO A 1 92 ? 16.288 -2.981 -29.871 1.00 70.81 92 PRO A CA 1
ATOM 725 C C . PRO A 1 92 ? 17.450 -3.113 -28.882 1.00 70.81 92 PRO A C 1
ATOM 727 O O . PRO A 1 92 ? 17.530 -4.129 -28.189 1.00 70.81 92 PRO A O 1
ATOM 730 N N . ASP A 1 93 ? 18.264 -2.062 -28.770 1.00 75.69 93 ASP A N 1
ATOM 731 C CA . ASP A 1 93 ? 19.473 -2.020 -27.951 1.00 75.69 93 ASP A CA 1
ATOM 732 C C . ASP A 1 93 ? 19.244 -1.380 -26.567 1.00 75.69 93 ASP A C 1
ATOM 734 O O . ASP A 1 93 ? 20.150 -1.343 -25.727 1.00 75.69 93 ASP A O 1
ATOM 738 N N . ALA A 1 94 ? 18.026 -0.903 -26.272 1.00 78.62 94 ALA A N 1
ATOM 739 C CA . ALA A 1 94 ? 17.701 -0.387 -24.947 1.00 78.62 94 ALA A CA 1
ATOM 740 C C . ALA A 1 94 ? 17.694 -1.518 -23.912 1.00 78.62 94 ALA A C 1
ATOM 742 O O . ALA A 1 94 ? 16.862 -2.420 -23.937 1.00 78.62 94 ALA A O 1
ATOM 743 N N . TYR A 1 95 ? 18.586 -1.432 -22.928 1.00 84.50 95 TYR A N 1
ATOM 744 C CA . TYR A 1 95 ? 18.558 -2.296 -21.751 1.00 84.50 95 TYR A CA 1
ATOM 745 C C . TYR A 1 95 ? 17.954 -1.556 -20.558 1.00 84.50 95 TYR A C 1
ATOM 747 O O . TYR A 1 95 ? 18.451 -0.494 -20.167 1.00 84.50 95 TYR A O 1
ATOM 755 N N . HIS A 1 96 ? 16.909 -2.119 -19.948 1.00 89.62 96 HIS A N 1
ATOM 756 C CA . HIS A 1 96 ? 16.302 -1.558 -18.743 1.00 89.62 96 HIS A CA 1
ATOM 757 C C . HIS A 1 96 ? 16.757 -2.289 -17.487 1.00 89.62 96 HIS A C 1
ATOM 759 O O . HIS A 1 96 ? 16.953 -3.501 -17.479 1.00 89.62 96 HIS A O 1
ATOM 765 N N . TYR A 1 97 ? 16.886 -1.546 -16.392 1.00 93.25 97 TYR A N 1
ATOM 766 C CA . TYR A 1 97 ? 17.231 -2.098 -15.088 1.00 93.25 97 TYR A CA 1
ATOM 767 C C . TYR A 1 97 ? 16.534 -1.339 -13.960 1.00 93.25 97 TYR A C 1
ATOM 769 O O . TYR A 1 97 ? 16.117 -0.185 -14.109 1.00 93.25 97 TYR A O 1
ATOM 777 N N . ILE A 1 98 ? 16.422 -1.993 -12.802 1.00 95.88 98 ILE A N 1
ATOM 778 C CA . ILE A 1 98 ? 15.964 -1.346 -11.573 1.00 95.88 98 ILE A CA 1
ATOM 779 C C . ILE A 1 98 ? 17.079 -0.473 -11.009 1.00 95.88 98 ILE A C 1
ATOM 781 O O . ILE A 1 98 ? 18.128 -0.957 -10.582 1.00 95.88 98 ILE A O 1
ATOM 785 N N . ASP A 1 99 ? 16.797 0.817 -10.911 1.00 96.81 99 ASP A N 1
ATOM 786 C CA . ASP A 1 99 ? 17.631 1.757 -10.184 1.00 96.81 99 ASP A CA 1
ATOM 787 C C . ASP A 1 99 ? 17.386 1.590 -8.675 1.00 96.81 99 ASP A C 1
ATOM 789 O O . ASP A 1 99 ? 16.291 1.844 -8.159 1.00 96.81 99 ASP A O 1
ATOM 793 N N . LYS A 1 100 ? 18.419 1.147 -7.948 1.00 96.62 100 LYS A N 1
ATOM 794 C CA . LYS A 1 100 ? 18.335 0.871 -6.504 1.00 96.62 100 LYS A CA 1
ATOM 795 C C . LYS A 1 100 ? 18.023 2.124 -5.680 1.00 96.62 100 LYS A C 1
ATOM 797 O O . LYS A 1 100 ? 17.316 2.016 -4.673 1.00 96.62 100 LYS A O 1
ATOM 802 N N . ALA A 1 101 ? 18.519 3.292 -6.087 1.00 96.94 101 ALA A N 1
ATOM 803 C CA . ALA A 1 101 ? 18.299 4.545 -5.371 1.00 96.94 101 ALA A CA 1
ATOM 804 C C . ALA A 1 101 ? 16.843 5.003 -5.526 1.00 96.94 101 ALA A C 1
ATOM 806 O O . ALA A 1 101 ? 16.174 5.304 -4.534 1.00 96.94 101 ALA A O 1
ATOM 807 N N . LEU A 1 102 ? 16.307 4.959 -6.749 1.00 96.38 102 LEU A N 1
ATOM 808 C CA . LEU A 1 102 ? 14.900 5.262 -7.016 1.00 96.38 102 LEU A CA 1
ATOM 809 C C . LEU A 1 102 ? 13.969 4.251 -6.365 1.00 96.38 102 LEU A C 1
ATOM 811 O O . LEU A 1 102 ? 12.961 4.636 -5.776 1.00 96.38 102 LEU A O 1
ATOM 815 N N . LEU A 1 103 ? 14.309 2.963 -6.423 1.00 97.25 103 LEU A N 1
ATOM 816 C CA . LEU A 1 103 ? 13.562 1.926 -5.725 1.00 97.25 103 LEU A CA 1
ATOM 817 C C . LEU A 1 103 ? 13.517 2.189 -4.216 1.00 97.25 103 LEU A C 1
ATOM 819 O O . LEU A 1 103 ? 12.453 2.065 -3.612 1.00 97.25 103 LEU A O 1
ATOM 823 N N . SER A 1 104 ? 14.632 2.593 -3.601 1.00 97.50 104 SER A N 1
ATOM 824 C CA . SER A 1 104 ? 14.640 2.947 -2.179 1.00 97.50 104 SER A CA 1
ATOM 825 C C . SER A 1 104 ? 13.785 4.177 -1.884 1.00 97.50 104 SER A C 1
ATOM 827 O O . SER A 1 104 ? 12.932 4.116 -1.002 1.00 97.50 104 SER A O 1
ATOM 829 N N . LYS A 1 105 ? 13.926 5.244 -2.675 1.00 97.38 105 LYS A N 1
ATOM 830 C CA . LYS A 1 105 ? 13.123 6.467 -2.542 1.00 97.38 105 LYS A CA 1
ATOM 831 C C . LYS A 1 105 ? 11.622 6.195 -2.677 1.00 97.38 105 LYS A C 1
ATOM 833 O O . LYS A 1 105 ? 10.817 6.732 -1.917 1.00 97.38 105 LYS A O 1
ATOM 838 N N . ASN A 1 106 ? 11.229 5.353 -3.631 1.00 95.25 106 ASN A N 1
ATOM 839 C CA . ASN A 1 106 ? 9.830 4.982 -3.835 1.00 95.25 106 ASN A CA 1
ATOM 840 C C . ASN A 1 106 ? 9.315 4.073 -2.713 1.00 95.25 106 ASN A C 1
ATOM 842 O O . ASN A 1 106 ? 8.181 4.252 -2.275 1.00 95.25 106 ASN A O 1
ATOM 846 N N . ALA A 1 107 ? 10.150 3.174 -2.181 1.00 95.25 107 ALA A N 1
ATOM 847 C CA . ALA A 1 107 ? 9.814 2.372 -1.006 1.00 95.25 107 ALA A CA 1
ATOM 848 C C . ALA A 1 107 ? 9.568 3.247 0.235 1.00 95.25 107 ALA A C 1
ATOM 850 O O . ALA A 1 107 ? 8.636 2.987 0.995 1.00 95.25 107 ALA A O 1
ATOM 851 N N . ASP A 1 108 ? 10.368 4.301 0.425 1.00 96.00 108 ASP A N 1
ATOM 852 C CA . ASP A 1 108 ? 10.191 5.260 1.519 1.00 96.00 108 ASP A CA 1
ATOM 853 C C . ASP A 1 108 ? 8.873 6.024 1.392 1.00 96.00 108 ASP A C 1
ATOM 855 O O . ASP A 1 108 ? 8.100 6.093 2.349 1.00 96.00 108 ASP A O 1
ATOM 859 N N . ARG A 1 109 ? 8.587 6.550 0.194 1.00 94.94 109 ARG A N 1
ATOM 860 C CA . ARG A 1 109 ? 7.322 7.237 -0.108 1.00 94.94 109 ARG A CA 1
ATOM 861 C C . ARG A 1 109 ? 6.121 6.325 0.106 1.00 94.94 109 ARG A C 1
ATOM 863 O O . ARG A 1 109 ? 5.154 6.739 0.739 1.00 94.94 109 ARG A O 1
ATOM 870 N N . TYR A 1 110 ? 6.204 5.089 -0.385 1.00 92.56 110 TYR A N 1
ATOM 871 C CA . TYR A 1 110 ? 5.172 4.079 -0.193 1.00 92.56 110 TYR A CA 1
ATOM 872 C C . TYR A 1 110 ? 4.918 3.846 1.296 1.00 92.56 110 TYR A C 1
ATOM 874 O O . TYR A 1 110 ? 3.796 4.039 1.750 1.00 92.56 110 TYR A O 1
ATOM 882 N 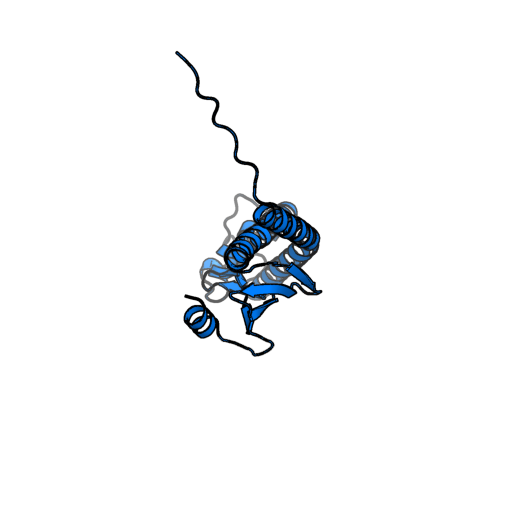N . ALA A 1 111 ? 5.956 3.512 2.067 1.00 91.50 111 ALA A N 1
ATOM 883 C CA . ALA A 1 111 ? 5.826 3.222 3.492 1.00 91.50 111 ALA A CA 1
ATOM 884 C C . ALA A 1 111 ? 5.248 4.409 4.280 1.00 91.50 111 ALA A C 1
ATOM 886 O O . ALA A 1 111 ? 4.379 4.210 5.124 1.00 91.50 111 ALA A O 1
ATOM 887 N N . SER A 1 112 ? 5.674 5.642 3.990 1.00 91.88 112 SER A N 1
ATOM 888 C CA . SER A 1 112 ? 5.085 6.837 4.611 1.00 91.88 112 SER A CA 1
ATOM 889 C C . SER A 1 112 ? 3.608 6.998 4.255 1.00 91.88 112 SER A C 1
ATOM 891 O O . SER A 1 112 ? 2.792 7.136 5.157 1.00 91.88 112 SER A O 1
ATOM 893 N N . SER A 1 113 ? 3.242 6.854 2.978 1.00 90.75 113 SER A N 1
ATOM 894 C CA . SER A 1 113 ? 1.842 6.915 2.545 1.00 90.75 113 SER A CA 1
ATOM 895 C C . SER A 1 113 ? 0.966 5.846 3.211 1.00 90.75 113 SER A C 1
ATOM 897 O O . SER A 1 113 ? -0.174 6.139 3.572 1.00 90.75 113 SER A O 1
ATOM 899 N N . VAL A 1 114 ? 1.486 4.628 3.429 1.00 87.38 114 VAL A N 1
ATOM 900 C CA . VAL A 1 114 ? 0.765 3.577 4.172 1.00 87.38 114 VAL A CA 1
ATOM 901 C C . VAL A 1 114 ? 0.494 4.015 5.608 1.00 87.38 114 VAL A C 1
ATOM 903 O O . VAL A 1 114 ? -0.632 3.879 6.083 1.00 87.38 114 VAL A O 1
ATOM 906 N N . VAL A 1 115 ? 1.517 4.533 6.294 1.00 86.69 115 VAL A N 1
ATOM 907 C CA . VAL A 1 115 ? 1.401 4.987 7.685 1.00 86.69 115 VAL A CA 1
ATOM 908 C C . VAL A 1 115 ? 0.417 6.147 7.799 1.00 86.69 115 VAL A C 1
ATOM 910 O O . VAL A 1 115 ? -0.452 6.105 8.666 1.00 86.69 115 VAL A O 1
ATOM 913 N N . ASP A 1 116 ? 0.495 7.130 6.904 1.00 87.50 116 ASP A N 1
ATOM 914 C CA . ASP A 1 116 ? -0.382 8.302 6.921 1.00 87.50 116 ASP A CA 1
ATOM 915 C C . ASP A 1 116 ? -1.836 7.921 6.620 1.00 87.50 116 ASP A C 1
ATOM 917 O O . ASP A 1 116 ? -2.749 8.294 7.359 1.00 87.50 116 ASP A O 1
ATOM 921 N N . GLY A 1 117 ? -2.061 7.106 5.582 1.00 85.00 117 GLY A N 1
ATOM 922 C CA . GLY A 1 117 ? -3.397 6.628 5.225 1.00 85.00 117 GLY A CA 1
ATOM 923 C C . GLY A 1 117 ? -4.024 5.774 6.325 1.00 85.00 117 GLY A C 1
ATOM 924 O O . GLY A 1 117 ? -5.224 5.864 6.593 1.00 85.00 117 GLY A O 1
ATOM 925 N N . TRP A 1 118 ? -3.213 4.971 7.012 1.00 82.38 118 TRP A N 1
ATOM 926 C CA . TRP A 1 118 ? -3.683 4.191 8.146 1.00 82.38 118 TRP A CA 1
ATOM 927 C C . TRP A 1 118 ? -3.961 5.062 9.375 1.00 82.38 118 TRP A C 1
ATOM 929 O O . TRP A 1 118 ? -5.010 4.896 9.995 1.00 82.38 118 TRP A O 1
ATOM 939 N N . LYS A 1 119 ? -3.084 6.023 9.695 1.00 82.38 119 LYS A N 1
ATOM 940 C CA . LYS A 1 119 ? -3.276 6.966 10.805 1.00 82.38 119 LYS A CA 1
ATOM 941 C C . LYS A 1 119 ? -4.598 7.710 10.652 1.00 82.38 119 LYS A C 1
ATOM 943 O O . LYS A 1 119 ? -5.407 7.675 11.574 1.00 82.38 119 LYS A O 1
ATOM 948 N N . ALA A 1 120 ? -4.861 8.273 9.472 1.00 83.81 120 ALA A N 1
ATOM 949 C CA . ALA A 1 120 ? -6.127 8.942 9.179 1.00 83.81 120 ALA A CA 1
ATOM 950 C C . ALA A 1 120 ? -7.334 8.006 9.389 1.00 83.81 120 ALA A C 1
ATOM 952 O O . ALA A 1 120 ? -8.352 8.395 9.966 1.00 83.81 120 ALA A O 1
ATOM 953 N N . LYS A 1 121 ? -7.214 6.732 8.986 1.00 80.88 121 LYS A N 1
ATOM 954 C CA . LYS A 1 121 ? -8.277 5.737 9.172 1.00 80.88 121 LYS A CA 1
ATOM 955 C C . LYS A 1 121 ? -8.514 5.402 10.645 1.00 80.88 121 LYS A C 1
ATOM 957 O O . LYS A 1 121 ? -9.666 5.289 11.058 1.00 80.88 121 LYS A O 1
ATOM 962 N N . VAL A 1 122 ? -7.460 5.246 11.439 1.00 79.56 122 VAL A N 1
ATOM 963 C CA . VAL A 1 122 ? -7.577 4.996 12.881 1.00 79.56 122 VAL A CA 1
ATOM 964 C C . VAL A 1 122 ? -8.157 6.207 13.590 1.00 79.56 122 VAL A C 1
ATOM 966 O O . VAL A 1 122 ? -9.115 6.055 14.341 1.00 79.56 122 VAL A O 1
ATOM 969 N N . GLU A 1 123 ? -7.652 7.405 13.304 1.00 80.12 123 GLU A N 1
ATOM 970 C CA . GLU A 1 123 ? -8.174 8.649 13.870 1.00 80.12 123 GLU A CA 1
ATOM 971 C C . GLU A 1 123 ? -9.674 8.783 13.615 1.00 80.12 123 GLU A C 1
ATOM 973 O O . GLU A 1 123 ? -10.407 9.060 14.559 1.00 80.12 123 GLU A O 1
ATOM 978 N N . SER A 1 124 ? -10.148 8.478 12.401 1.00 80.75 124 SER A N 1
ATOM 979 C CA . SER A 1 124 ? -11.581 8.525 12.079 1.00 80.75 124 SER A CA 1
ATOM 980 C C . SER A 1 124 ? -12.442 7.562 12.912 1.00 80.75 124 SER A C 1
ATOM 982 O O . SER A 1 124 ? -13.598 7.861 13.187 1.00 80.75 124 SER A O 1
ATOM 984 N N . LYS A 1 125 ? -11.884 6.426 13.353 1.00 75.31 125 LYS A N 1
ATOM 985 C CA . LYS A 1 125 ? -12.591 5.421 14.166 1.00 75.31 125 LYS A CA 1
ATOM 986 C C . LYS A 1 125 ? -12.508 5.695 15.661 1.00 75.31 125 LYS A C 1
ATOM 988 O O . LYS A 1 125 ? -13.451 5.402 16.386 1.00 75.31 125 LYS A O 1
ATOM 993 N N . LEU A 1 126 ? -11.380 6.235 16.125 1.00 73.19 126 LEU A N 1
ATOM 994 C CA . LEU A 1 126 ? -11.164 6.545 17.538 1.00 73.19 126 LEU A CA 1
ATOM 995 C C . LEU A 1 126 ? -12.009 7.732 18.013 1.00 73.19 126 LEU A C 1
ATOM 997 O O . LEU A 1 126 ? -12.275 7.817 19.204 1.00 73.19 126 LEU A O 1
ATOM 1001 N N . VAL A 1 127 ? -12.443 8.630 17.114 1.00 69.12 127 VAL A N 1
ATOM 1002 C CA . VAL A 1 127 ? -13.367 9.736 17.460 1.00 69.12 127 VAL A CA 1
ATOM 1003 C C . VAL A 1 127 ? -14.634 9.213 18.140 1.00 69.12 127 VAL A C 1
ATOM 1005 O O . VAL A 1 127 ? -15.213 9.905 18.968 1.00 69.12 127 VAL A O 1
ATOM 1008 N N . GLU A 1 128 ? -15.058 7.999 17.797 1.00 76.88 128 GLU A N 1
ATOM 1009 C CA . GLU A 1 128 ? -16.341 7.449 18.218 1.00 76.88 128 GLU A CA 1
ATOM 1010 C C . GLU A 1 128 ? -16.270 6.548 19.462 1.00 76.88 128 GLU A C 1
ATOM 1012 O O . GLU A 1 128 ? -17.308 6.044 19.892 1.00 76.88 128 GLU A O 1
ATOM 1017 N N . LEU A 1 129 ? -15.073 6.297 20.007 1.00 81.69 129 LEU A N 1
ATOM 1018 C CA . LEU A 1 129 ? -14.855 5.352 21.104 1.00 81.69 129 LEU A CA 1
ATOM 1019 C C . LEU A 1 129 ? -14.311 6.053 22.354 1.00 81.69 129 LEU A C 1
ATOM 1021 O O . LEU A 1 129 ? -13.241 6.662 22.334 1.00 81.69 129 LEU A O 1
ATOM 1025 N N . ASP A 1 130 ? -15.001 5.865 23.472 1.00 82.25 130 ASP A N 1
ATOM 1026 C CA . ASP A 1 130 ? -14.503 6.198 24.800 1.00 82.25 130 ASP A CA 1
ATOM 1027 C C . ASP A 1 130 ? -13.420 5.202 25.225 1.00 82.25 130 ASP A C 1
ATOM 1029 O O . ASP A 1 130 ? -13.497 4.005 24.928 1.00 82.25 130 ASP A O 1
ATOM 1033 N N . LYS A 1 131 ? -12.412 5.691 25.961 1.00 82.38 131 LYS A N 1
ATOM 1034 C CA . LYS A 1 131 ? -11.308 4.875 26.511 1.00 82.38 131 LYS A CA 1
ATOM 1035 C C . LYS A 1 131 ? -10.638 3.992 25.449 1.00 82.38 131 LYS A C 1
ATOM 1037 O O . LYS A 1 131 ? -10.320 2.831 25.699 1.00 82.38 131 LYS A O 1
ATOM 1042 N N . ALA A 1 132 ? -10.460 4.538 24.250 1.00 82.94 132 ALA A N 1
ATOM 1043 C CA . ALA A 1 132 ? -9.946 3.769 23.137 1.00 82.94 132 ALA A CA 1
ATOM 1044 C C . ALA A 1 132 ? -8.460 3.409 23.317 1.00 82.94 132 ALA A C 1
ATOM 1046 O O . ALA A 1 132 ? -7.609 4.264 23.575 1.00 82.94 132 ALA A O 1
ATOM 1047 N N . GLU A 1 133 ? -8.157 2.134 23.114 1.00 82.38 133 GLU A N 1
ATOM 1048 C CA . GLU A 1 133 ? -6.825 1.544 23.118 1.00 82.38 133 GLU A CA 1
ATOM 1049 C C . GLU A 1 133 ? -6.553 0.912 21.759 1.00 82.38 133 GLU A C 1
ATOM 1051 O O . GLU A 1 133 ? -7.455 0.382 21.109 1.00 82.38 133 GLU A O 1
ATOM 1056 N N . VAL A 1 134 ? -5.293 0.913 21.336 1.00 78.88 134 VAL A N 1
ATOM 1057 C CA . VAL A 1 134 ? -4.879 0.203 20.127 1.00 78.88 134 VAL A CA 1
ATOM 1058 C C . VAL A 1 134 ? -3.715 -0.701 20.458 1.00 78.88 134 VAL A C 1
ATOM 1060 O O . VAL A 1 134 ? -2.693 -0.265 20.981 1.00 78.88 134 VAL A O 1
ATOM 1063 N N . LYS A 1 135 ? -3.890 -1.976 20.132 1.00 81.06 135 LYS A N 1
ATOM 1064 C CA . LYS A 1 135 ? -2.907 -3.036 20.300 1.00 81.06 135 LYS A CA 1
ATOM 1065 C C . LYS A 1 135 ? -2.437 -3.484 18.926 1.00 81.06 135 LYS A C 1
ATOM 1067 O O . LYS A 1 135 ? -3.233 -3.657 18.001 1.00 81.06 135 LYS A O 1
ATOM 1072 N N . TYR A 1 136 ? -1.130 -3.652 18.798 1.00 71.69 136 TYR A N 1
ATOM 1073 C CA . TYR A 1 136 ? -0.500 -4.139 17.580 1.00 71.69 136 TYR A CA 1
ATOM 1074 C C . TYR A 1 136 ? -0.164 -5.628 17.697 1.00 71.69 136 TYR A C 1
ATOM 1076 O O . TYR A 1 136 ? 0.270 -6.081 18.754 1.00 71.69 136 TYR A O 1
ATOM 1084 N N . PHE A 1 137 ? -0.320 -6.364 16.596 1.00 70.50 137 PHE A N 1
ATOM 1085 C CA . PHE A 1 137 ? 0.037 -7.775 16.459 1.00 70.50 137 PHE A CA 1
ATOM 1086 C C . PHE A 1 137 ? 0.972 -7.969 15.267 1.00 70.50 137 PHE A C 1
ATOM 1088 O O . PHE A 1 137 ? 1.005 -7.180 14.326 1.00 70.50 137 PHE A O 1
ATOM 1095 N N . LYS A 1 138 ? 1.707 -9.080 15.269 1.00 71.69 138 LYS A N 1
ATOM 1096 C CA . LYS A 1 138 ? 2.586 -9.463 14.161 1.00 71.69 138 LYS A CA 1
ATOM 1097 C C . LYS A 1 138 ? 1.812 -9.561 12.834 1.00 71.69 138 LYS A C 1
ATOM 1099 O O . LYS A 1 138 ? 0.676 -10.027 12.806 1.00 71.69 138 LYS A O 1
ATOM 1104 N N . GLY A 1 139 ? 2.457 -9.172 11.731 1.00 69.56 139 GLY A N 1
ATOM 1105 C CA . GLY A 1 139 ? 1.911 -9.335 10.377 1.00 69.56 139 GLY A CA 1
ATOM 1106 C C . GLY A 1 139 ? 0.986 -8.209 9.909 1.00 69.56 139 GLY A C 1
ATOM 1107 O O . GLY A 1 139 ? 0.155 -8.435 9.034 1.00 69.56 139 GLY A O 1
ATOM 1108 N N . GLY A 1 140 ? 1.110 -7.003 10.477 1.00 71.50 140 GLY A N 1
ATOM 1109 C CA . GLY A 1 140 ? 0.276 -5.866 10.079 1.00 71.50 140 GLY A CA 1
ATOM 1110 C C . GLY A 1 140 ? -1.169 -5.988 10.561 1.00 71.50 140 GLY A C 1
ATOM 1111 O O . GLY A 1 140 ? -2.073 -5.456 9.917 1.00 71.50 140 GLY A O 1
ATOM 1112 N N . THR A 1 141 ? -1.391 -6.700 11.667 1.00 81.50 141 THR A N 1
ATOM 1113 C CA . THR A 1 141 ? -2.705 -6.824 12.299 1.00 81.50 141 THR A CA 1
ATOM 1114 C C . THR A 1 141 ? -2.797 -5.885 13.499 1.00 81.50 141 THR A C 1
ATOM 1116 O O . THR A 1 141 ? -1.865 -5.764 14.290 1.00 81.50 141 THR A O 1
ATOM 1119 N N . PHE A 1 142 ? -3.934 -5.219 13.647 1.00 81.25 142 PHE A N 1
ATOM 1120 C CA . PHE A 1 142 ? -4.213 -4.249 14.699 1.00 81.25 142 PHE A CA 1
ATOM 1121 C C . PHE A 1 142 ? -5.550 -4.580 15.346 1.00 81.25 142 PHE A C 1
ATOM 1123 O O . PHE A 1 142 ? -6.496 -4.944 14.650 1.00 81.25 142 PHE A O 1
ATOM 1130 N N . LEU A 1 143 ? -5.638 -4.390 16.656 1.00 87.81 143 LEU A N 1
ATOM 1131 C CA . LEU A 1 143 ? -6.884 -4.422 17.411 1.00 87.81 143 LEU A CA 1
ATOM 1132 C C . LEU A 1 143 ? -7.084 -3.055 18.040 1.00 87.81 143 LEU A C 1
ATOM 1134 O O . LEU A 1 143 ? -6.256 -2.598 18.822 1.00 87.81 143 LEU A O 1
ATOM 1138 N N . ILE A 1 144 ? -8.195 -2.419 17.722 1.00 88.19 144 ILE A N 1
ATOM 1139 C CA . ILE A 1 144 ? -8.661 -1.224 18.414 1.00 88.19 144 ILE A CA 1
ATOM 1140 C C . ILE A 1 144 ? -9.733 -1.689 19.390 1.00 88.19 144 ILE A C 1
ATOM 1142 O O . ILE A 1 144 ? -10.658 -2.376 18.974 1.00 88.19 144 ILE A O 1
ATOM 1146 N N . THR A 1 145 ? -9.637 -1.340 20.665 1.00 90.38 145 THR A N 1
ATOM 1147 C CA . THR A 1 145 ? -10.681 -1.616 21.660 1.00 90.38 145 THR A CA 1
ATOM 1148 C C . THR A 1 145 ? -11.150 -0.328 22.303 1.00 90.38 145 THR A C 1
ATOM 1150 O O . THR A 1 145 ? -10.376 0.611 22.421 1.00 90.38 145 THR A O 1
ATOM 1153 N N . GLY A 1 146 ? -12.395 -0.277 22.750 1.00 90.62 146 GLY A N 1
ATOM 1154 C CA . GLY A 1 146 ? -12.923 0.855 23.503 1.00 90.62 146 GLY A CA 1
ATOM 1155 C C . GLY A 1 146 ? -14.350 0.590 23.948 1.00 90.62 146 GLY A C 1
ATOM 1156 O O . GLY A 1 146 ? -14.843 -0.538 23.851 1.00 90.62 146 GLY A O 1
ATOM 1157 N N . THR A 1 147 ? -15.019 1.635 24.412 1.00 90.31 147 THR A N 1
ATOM 1158 C CA . THR A 1 147 ? -16.439 1.594 24.759 1.00 90.31 147 THR A CA 1
ATOM 1159 C C . THR A 1 147 ? -17.224 2.635 23.978 1.00 90.31 147 THR A C 1
ATOM 1161 O O . THR A 1 147 ? -16.702 3.708 23.702 1.00 90.31 147 THR A O 1
ATOM 1164 N N . ARG A 1 148 ? -18.477 2.348 23.627 1.00 89.94 148 ARG A N 1
ATOM 1165 C CA . ARG A 1 148 ? -19.386 3.330 23.016 1.00 89.94 148 ARG A CA 1
ATOM 1166 C C . ARG A 1 148 ? -20.793 3.113 23.545 1.00 89.94 148 ARG A C 1
ATOM 1168 O O . ARG A 1 148 ? -21.305 2.006 23.444 1.00 89.94 148 ARG A O 1
ATOM 1175 N N . LYS A 1 149 ? -21.405 4.152 24.127 1.00 90.00 149 LYS A N 1
ATOM 1176 C CA . LYS A 1 149 ? -22.728 4.065 24.787 1.00 90.00 149 LYS A CA 1
ATOM 1177 C C . LYS A 1 149 ? -22.832 2.881 25.782 1.00 90.00 149 LYS A C 1
ATOM 1179 O O . LYS A 1 149 ? -23.876 2.258 25.898 1.00 90.00 149 LYS A O 1
ATOM 1184 N N . GLY A 1 150 ? -21.738 2.556 26.480 1.00 91.25 150 GLY A N 1
ATOM 1185 C CA . GLY A 1 150 ? -21.663 1.436 27.432 1.00 91.25 150 GLY A CA 1
ATOM 1186 C C . GLY A 1 150 ? -21.273 0.078 26.832 1.00 91.25 150 GLY A C 1
ATOM 1187 O O . GLY A 1 150 ? -20.811 -0.787 27.573 1.00 91.25 150 GLY A O 1
ATOM 1188 N N . ASP A 1 151 ? -21.355 -0.101 25.512 1.00 94.19 151 ASP A N 1
ATOM 1189 C CA . ASP A 1 151 ? -20.963 -1.350 24.855 1.00 94.19 151 ASP A CA 1
ATOM 1190 C C . ASP A 1 151 ? -19.454 -1.449 24.661 1.00 94.19 151 ASP A C 1
ATOM 1192 O O . ASP A 1 151 ? -18.788 -0.467 24.322 1.00 94.19 151 ASP A O 1
ATOM 1196 N N . ARG A 1 152 ? -18.909 -2.661 24.795 1.00 94.00 152 ARG A N 1
ATOM 1197 C CA . ARG A 1 152 ? -17.507 -2.949 24.488 1.00 94.00 152 ARG A CA 1
ATOM 1198 C C . ARG A 1 152 ? -17.337 -3.151 22.990 1.00 94.00 152 ARG A C 1
ATOM 1200 O O . ARG A 1 152 ? -17.873 -4.101 22.420 1.00 94.00 152 ARG A O 1
ATOM 1207 N N . ILE A 1 153 ? -16.522 -2.306 22.372 1.00 92.88 153 ILE A N 1
ATOM 1208 C CA . ILE A 1 153 ? -16.226 -2.357 20.942 1.00 92.88 153 ILE A CA 1
ATOM 1209 C C . ILE A 1 153 ? -14.812 -2.887 20.736 1.00 92.88 153 ILE A C 1
ATOM 1211 O O . ILE A 1 153 ? -13.870 -2.448 21.402 1.00 92.88 153 ILE A O 1
ATOM 1215 N N . SER A 1 154 ? -14.644 -3.804 19.785 1.00 92.62 154 SER A N 1
ATOM 1216 C CA . SER A 1 154 ? -13.329 -4.185 19.273 1.00 92.62 154 SER A CA 1
ATOM 1217 C C . SER A 1 154 ? -13.303 -4.213 17.749 1.00 92.62 154 SER A C 1
ATOM 1219 O O . SER A 1 154 ? -14.213 -4.729 17.111 1.00 92.62 154 SER A O 1
ATOM 1221 N N . ILE A 1 155 ? -12.259 -3.649 17.150 1.00 90.69 155 ILE A N 1
ATOM 1222 C CA . ILE A 1 155 ? -12.083 -3.543 15.704 1.00 90.69 155 ILE A CA 1
ATOM 1223 C C . ILE A 1 155 ? -10.742 -4.166 15.344 1.00 90.69 155 ILE A C 1
ATOM 1225 O O . ILE A 1 155 ? -9.688 -3.592 15.611 1.00 90.69 155 ILE A O 1
ATOM 1229 N N . GLU A 1 156 ? -10.788 -5.324 14.703 1.00 91.12 156 GLU A N 1
ATOM 1230 C CA . GLU A 1 156 ? -9.613 -5.986 14.147 1.00 91.12 156 GLU A CA 1
ATOM 1231 C C . GLU A 1 156 ? -9.384 -5.515 12.715 1.00 91.12 156 GLU A C 1
ATOM 1233 O O . GLU A 1 156 ? -10.316 -5.459 11.908 1.00 91.12 156 GLU A O 1
ATOM 1238 N N . GLN A 1 157 ? -8.142 -5.186 12.374 1.00 87.94 157 GLN A N 1
ATOM 1239 C CA . GLN A 1 157 ? -7.756 -4.817 11.018 1.00 87.94 157 GLN A CA 1
ATOM 1240 C C . GLN A 1 157 ? -6.465 -5.498 10.614 1.00 87.94 157 GLN A C 1
ATOM 1242 O O . GLN A 1 157 ? -5.502 -5.475 11.366 1.00 87.94 157 GLN A O 1
ATOM 1247 N N . GLN A 1 158 ? -6.427 -6.016 9.392 1.00 86.31 158 GLN A N 1
ATOM 1248 C CA . GLN A 1 158 ? -5.221 -6.547 8.768 1.00 86.31 158 GLN A CA 1
ATOM 1249 C C . GLN A 1 158 ? -4.856 -5.680 7.564 1.00 86.31 158 GLN A C 1
ATOM 1251 O O . GLN A 1 158 ? -5.742 -5.261 6.817 1.00 86.31 158 GLN A O 1
ATOM 1256 N N . ILE A 1 159 ? -3.567 -5.405 7.362 1.00 84.69 159 ILE A N 1
ATOM 1257 C CA . ILE A 1 159 ? -3.082 -4.746 6.144 1.00 84.69 159 ILE A CA 1
ATOM 1258 C C . ILE A 1 159 ? -3.016 -5.775 5.014 1.00 84.69 159 ILE A C 1
ATOM 1260 O O . ILE A 1 159 ? -2.284 -6.758 5.102 1.00 84.69 159 ILE A O 1
ATOM 1264 N N . ILE A 1 160 ? -3.740 -5.519 3.926 1.00 85.62 160 ILE A N 1
ATOM 1265 C CA . ILE A 1 160 ? -3.677 -6.314 2.697 1.00 85.62 160 ILE A CA 1
ATOM 1266 C C . ILE A 1 160 ? -3.125 -5.428 1.584 1.00 85.62 160 ILE A C 1
ATOM 1268 O O . ILE A 1 160 ? -3.726 -4.411 1.238 1.00 85.62 160 ILE A O 1
ATOM 1272 N N . THR A 1 161 ? -1.983 -5.810 1.010 1.00 84.88 161 THR A N 1
ATOM 1273 C CA . THR A 1 161 ? -1.415 -5.111 -0.151 1.00 84.88 161 THR A CA 1
ATOM 1274 C C . THR A 1 161 ? -2.032 -5.664 -1.431 1.00 84.88 161 THR A C 1
ATOM 1276 O O . THR A 1 161 ? -1.832 -6.833 -1.747 1.00 84.88 161 THR A O 1
ATOM 1279 N N . ASN A 1 162 ? -2.722 -4.817 -2.190 1.00 85.75 162 ASN A N 1
ATOM 1280 C CA . ASN A 1 162 ? -3.325 -5.163 -3.474 1.00 85.75 162 ASN A CA 1
ATOM 1281 C C . ASN A 1 162 ? -2.762 -4.301 -4.613 1.00 85.75 162 ASN A C 1
ATOM 1283 O O . ASN A 1 162 ? -2.103 -3.286 -4.387 1.00 85.75 162 ASN A O 1
ATOM 1287 N N . VAL A 1 163 ? -3.024 -4.713 -5.855 1.00 82.38 163 VAL A N 1
ATOM 1288 C CA . VAL A 1 163 ? -2.713 -3.945 -7.071 1.00 82.38 163 VAL A CA 1
ATOM 1289 C C . VAL A 1 163 ? -4.028 -3.455 -7.666 1.00 82.38 163 VAL A C 1
ATOM 1291 O O . VAL A 1 163 ? -4.955 -4.240 -7.848 1.00 82.38 163 VAL A O 1
ATOM 1294 N N . SER A 1 164 ? -4.145 -2.152 -7.915 1.00 85.31 164 SER A N 1
ATOM 1295 C CA . SER A 1 164 ? -5.366 -1.561 -8.466 1.00 85.31 164 SER A CA 1
ATOM 1296 C C . SER A 1 164 ? -5.559 -1.963 -9.927 1.00 85.31 164 SER A C 1
ATOM 1298 O O . SER A 1 164 ? -4.623 -2.397 -10.598 1.00 85.31 164 SER A O 1
ATOM 1300 N N . SER A 1 165 ? -6.751 -1.723 -10.475 1.00 80.25 165 SER A N 1
ATOM 1301 C CA . SER A 1 165 ? -6.994 -1.874 -11.917 1.00 80.25 165 SER A CA 1
ATOM 1302 C C . SER A 1 165 ? -6.091 -0.976 -12.774 1.00 80.25 165 SER A C 1
ATOM 1304 O O . SER A 1 165 ? -5.903 -1.264 -13.954 1.00 80.25 165 SER A O 1
ATOM 1306 N N . LYS A 1 166 ? -5.512 0.086 -12.189 1.00 83.00 166 LYS A N 1
ATOM 1307 C CA . LYS A 1 166 ? -4.508 0.975 -12.798 1.00 83.00 166 LYS A CA 1
ATOM 1308 C C . LYS A 1 166 ? -3.065 0.497 -12.582 1.00 83.00 166 LYS A C 1
ATOM 1310 O O . LYS A 1 166 ? -2.135 1.191 -12.971 1.00 83.00 166 LYS A O 1
ATOM 1315 N N . GLY A 1 167 ? -2.864 -0.672 -11.974 1.00 78.12 167 GLY A N 1
ATOM 1316 C CA . GLY A 1 167 ? -1.543 -1.247 -11.738 1.00 78.12 167 GLY A CA 1
ATOM 1317 C C . GLY A 1 167 ? -0.773 -0.611 -10.582 1.00 78.12 167 GLY A C 1
ATOM 1318 O O . GLY A 1 167 ? 0.423 -0.852 -10.459 1.00 78.12 167 GLY A O 1
ATOM 1319 N N . THR A 1 168 ? -1.421 0.200 -9.741 1.00 85.38 168 THR A N 1
ATOM 1320 C CA . THR A 1 168 ? -0.798 0.868 -8.585 1.00 85.38 168 THR A CA 1
ATOM 1321 C C . THR A 1 168 ? -0.948 0.012 -7.334 1.00 85.38 168 THR A C 1
ATOM 1323 O O . THR A 1 168 ? -2.050 -0.457 -7.043 1.00 85.38 168 THR A O 1
ATOM 1326 N N . LEU A 1 169 ? 0.129 -0.165 -6.568 1.00 85.62 169 LEU A N 1
ATOM 1327 C CA . LEU A 1 169 ? 0.046 -0.793 -5.248 1.00 85.62 169 LEU A CA 1
ATOM 1328 C C . LEU A 1 169 ? -0.764 0.076 -4.284 1.00 85.62 169 LEU A C 1
ATOM 1330 O O . LEU A 1 169 ? -0.517 1.273 -4.155 1.00 85.62 169 LEU A O 1
ATOM 1334 N N . PHE A 1 170 ? -1.705 -0.537 -3.577 1.00 86.06 170 PHE A N 1
ATOM 1335 C CA . PHE A 1 170 ? -2.494 0.126 -2.549 1.00 86.06 170 PHE A CA 1
ATOM 1336 C C . PHE A 1 170 ? -2.764 -0.821 -1.384 1.00 86.06 170 PHE A C 1
ATOM 1338 O O . PHE A 1 170 ? -2.780 -2.041 -1.543 1.00 86.06 170 PHE A O 1
ATOM 1345 N N . ASN A 1 171 ? -2.980 -0.249 -0.202 1.00 85.31 171 ASN A N 1
ATOM 1346 C CA . ASN A 1 171 ? -3.260 -1.020 1.002 1.00 85.31 171 ASN A CA 1
ATOM 1347 C C . ASN A 1 171 ? -4.744 -0.957 1.323 1.00 85.31 171 ASN A C 1
ATOM 1349 O O . ASN A 1 171 ? -5.329 0.120 1.442 1.00 85.31 171 ASN A O 1
ATOM 1353 N N . GLN A 1 172 ? -5.343 -2.128 1.482 1.00 86.69 172 GLN A N 1
ATOM 1354 C CA . GLN A 1 172 ? -6.654 -2.275 2.078 1.00 86.69 172 GLN A CA 1
ATOM 1355 C C . GLN A 1 172 ? -6.498 -2.581 3.560 1.00 86.69 172 GLN A C 1
ATOM 1357 O O . GLN A 1 172 ? -5.606 -3.309 3.986 1.00 86.69 172 GLN A O 1
ATOM 1362 N N . PHE A 1 173 ? -7.418 -2.024 4.336 1.00 84.69 173 PHE A N 1
ATOM 1363 C CA . PHE A 1 173 ? -7.490 -2.227 5.776 1.00 84.69 173 PHE A CA 1
ATOM 1364 C C . PHE A 1 173 ? -8.909 -2.685 6.116 1.00 84.69 173 PHE A C 1
ATOM 1366 O O . PHE A 1 173 ? -9.678 -1.872 6.656 1.00 84.69 173 PHE A O 1
ATOM 1373 N N . PRO A 1 174 ? -9.325 -3.901 5.710 1.00 86.38 174 PRO A N 1
ATOM 1374 C CA . PRO A 1 174 ? -10.613 -4.449 6.116 1.00 86.38 174 PRO A CA 1
ATOM 1375 C C . PRO A 1 174 ? -10.742 -4.393 7.637 1.00 86.38 174 PRO A C 1
ATOM 1377 O O . PRO A 1 174 ? -9.752 -4.498 8.361 1.00 86.38 174 PRO A O 1
ATOM 1380 N N . ALA A 1 175 ? -11.958 -4.147 8.111 1.00 88.38 175 ALA A N 1
ATOM 1381 C CA . ALA A 1 175 ? -12.253 -4.057 9.529 1.00 88.38 175 ALA A CA 1
ATOM 1382 C C . ALA A 1 175 ? -13.258 -5.139 9.902 1.00 88.38 175 ALA A C 1
ATOM 1384 O O . ALA A 1 175 ? -14.315 -5.232 9.283 1.00 88.38 175 ALA A O 1
ATOM 1385 N N . ARG A 1 176 ? -12.931 -5.934 10.918 1.00 92.00 176 ARG A N 1
ATOM 1386 C CA . ARG A 1 176 ? -13.883 -6.813 11.591 1.00 92.00 176 ARG A CA 1
ATOM 1387 C C . ARG A 1 176 ? -14.269 -6.143 12.894 1.00 92.00 176 ARG A C 1
ATOM 1389 O O . ARG A 1 176 ? -13.411 -5.908 13.739 1.00 92.00 176 ARG A O 1
ATOM 1396 N N . ILE A 1 177 ? -15.534 -5.759 13.000 1.00 92.56 177 ILE A N 1
ATOM 1397 C C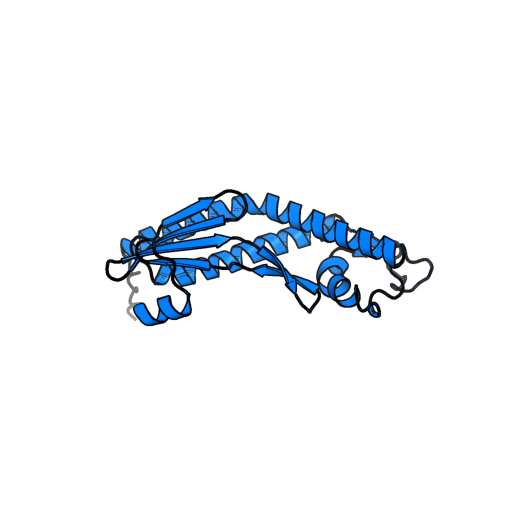A . ILE A 1 177 ? -16.059 -5.043 14.158 1.00 92.56 177 ILE A CA 1
ATOM 1398 C C . ILE A 1 177 ? -16.791 -6.055 15.025 1.00 92.56 177 ILE A C 1
ATOM 1400 O O . ILE A 1 177 ? -17.581 -6.850 14.518 1.00 92.56 177 ILE A O 1
ATOM 1404 N N . TYR A 1 178 ? -16.541 -6.009 16.324 1.00 95.62 178 TYR A N 1
ATOM 1405 C CA . TYR A 1 178 ? -17.247 -6.801 17.309 1.00 95.62 178 TYR A CA 1
ATOM 1406 C C . TYR A 1 178 ? -17.840 -5.874 18.367 1.00 95.62 178 TYR A C 1
ATOM 1408 O O . TYR A 1 178 ? -17.174 -4.954 18.845 1.00 95.62 178 TYR A O 1
ATOM 1416 N N . VAL A 1 179 ? -19.095 -6.135 18.723 1.00 94.75 179 VAL A N 1
ATOM 1417 C CA . VAL A 1 179 ? -19.842 -5.442 19.776 1.00 94.75 179 VAL A CA 1
ATOM 1418 C C . VAL A 1 179 ? -20.163 -6.475 20.843 1.00 94.75 179 VAL A C 1
ATOM 1420 O O . VAL A 1 179 ? -20.806 -7.485 20.551 1.00 94.75 179 VAL A O 1
ATOM 1423 N N . ASN A 1 180 ? -19.662 -6.268 22.060 1.00 95.81 180 ASN A N 1
ATOM 1424 C CA . ASN A 1 180 ? -19.786 -7.217 23.170 1.00 95.81 180 ASN A CA 1
ATOM 1425 C C . ASN A 1 180 ? -19.360 -8.646 22.766 1.00 95.81 180 ASN A C 1
ATOM 1427 O O . ASN A 1 180 ? -20.017 -9.632 23.088 1.00 95.81 180 ASN A O 1
ATOM 1431 N N . GLY A 1 181 ? -18.274 -8.744 21.988 1.00 95.12 181 GLY A N 1
ATOM 1432 C CA . GLY A 1 181 ? -17.712 -10.006 21.492 1.00 95.12 181 GLY A CA 1
ATOM 1433 C C . GLY A 1 181 ? -18.423 -10.619 20.278 1.00 95.12 181 GLY A C 1
ATOM 1434 O O . GLY A 1 181 ? -17.915 -11.579 19.708 1.00 95.12 181 GLY A O 1
ATOM 1435 N N . LYS A 1 182 ? -19.557 -10.068 19.828 1.00 96.44 182 LYS A N 1
ATOM 1436 C CA . LYS A 1 182 ? -20.278 -10.561 18.644 1.00 96.44 182 LYS A CA 1
ATOM 1437 C C . LYS A 1 182 ? -19.866 -9.784 17.406 1.00 96.44 182 LYS A C 1
ATOM 1439 O O . LYS A 1 182 ? -19.874 -8.558 17.428 1.00 96.44 182 LYS A O 1
ATOM 1444 N N . PHE A 1 183 ? -19.542 -10.484 16.323 1.00 96.19 183 PHE A N 1
ATOM 1445 C CA . PHE A 1 183 ? -19.230 -9.850 15.044 1.00 96.19 183 PHE A CA 1
ATOM 1446 C C . PHE A 1 183 ? -20.439 -9.072 14.503 1.0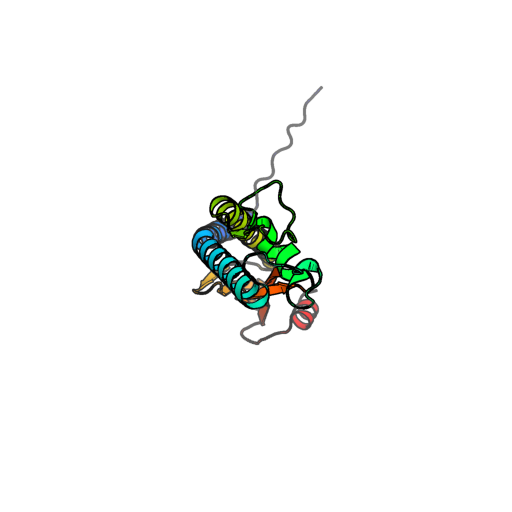0 96.19 183 PHE A C 1
ATOM 1448 O O . PHE A 1 183 ? -21.568 -9.567 14.496 1.00 96.19 183 PHE A O 1
ATOM 1455 N N . VAL A 1 184 ? -20.190 -7.855 14.025 1.00 94.69 184 VAL A N 1
ATOM 1456 C CA . VAL A 1 184 ? -21.192 -6.950 13.463 1.00 94.69 184 VAL A CA 1
ATOM 1457 C C . VAL A 1 184 ? -20.644 -6.346 12.170 1.00 94.69 184 VAL A C 1
ATOM 1459 O O . VAL A 1 184 ? -19.488 -5.929 12.097 1.00 94.69 184 VAL A O 1
ATOM 1462 N N . SER A 1 185 ? -21.476 -6.288 11.126 1.00 92.19 185 SER A N 1
ATOM 1463 C CA . SER A 1 185 ? -21.103 -5.617 9.877 1.00 92.19 185 SER A CA 1
ATOM 1464 C C . SER A 1 185 ? -20.976 -4.105 10.083 1.00 92.19 185 SER A C 1
ATOM 1466 O O . SER A 1 185 ? -21.651 -3.527 10.931 1.00 92.19 185 SER A O 1
ATOM 1468 N N . GLU A 1 186 ? -20.158 -3.424 9.276 1.00 88.12 186 GLU A N 1
ATOM 1469 C CA . GLU A 1 186 ? -20.007 -1.963 9.381 1.00 88.12 186 GLU A CA 1
ATOM 1470 C C . GLU A 1 186 ? -21.346 -1.225 9.226 1.00 88.12 186 GLU A C 1
ATOM 1472 O O . GLU A 1 186 ? -21.610 -0.265 9.948 1.00 88.12 186 GLU A O 1
ATOM 1477 N N . LYS A 1 187 ? -22.218 -1.705 8.328 1.00 90.75 187 LYS A N 1
ATOM 1478 C CA . LYS A 1 187 ? -23.573 -1.169 8.154 1.00 90.75 187 LYS A CA 1
ATOM 1479 C C . LYS A 1 187 ? -24.375 -1.264 9.455 1.00 90.75 187 LYS A C 1
ATOM 1481 O O . LYS A 1 187 ? -24.854 -0.245 9.938 1.00 90.75 187 LYS A O 1
ATOM 1486 N N . LYS A 1 188 ? -24.444 -2.458 10.050 1.00 93.12 188 LYS A N 1
ATOM 1487 C CA . LYS A 1 188 ? -25.182 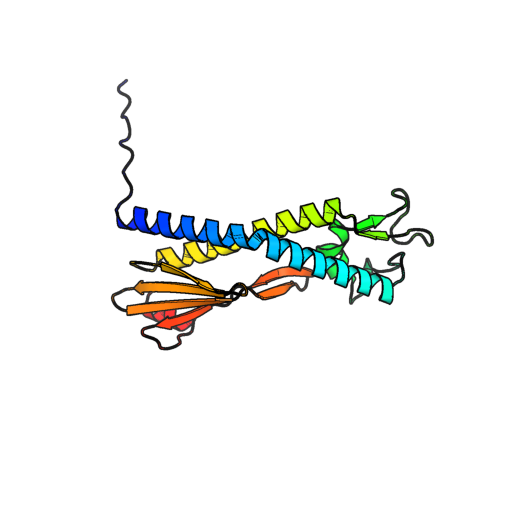-2.688 11.298 1.00 93.12 188 LYS A CA 1
ATOM 1488 C C . LYS A 1 188 ? -24.575 -1.913 12.471 1.00 93.12 188 LYS A C 1
ATOM 1490 O O . LYS A 1 188 ? -25.304 -1.387 13.298 1.00 93.12 188 LYS A O 1
ATOM 1495 N N . TYR A 1 189 ? -23.251 -1.781 12.523 1.00 91.12 189 TYR A N 1
ATOM 1496 C CA . TYR A 1 189 ? -22.580 -0.952 13.526 1.00 91.12 189 TYR A CA 1
ATOM 1497 C C . TYR A 1 189 ? -23.016 0.518 13.419 1.00 91.12 189 TYR A C 1
ATOM 1499 O O . TYR A 1 189 ? -23.367 1.131 14.423 1.00 91.12 189 TYR A O 1
ATOM 1507 N N . LYS A 1 190 ? -23.066 1.072 12.199 1.00 89.69 190 LYS A N 1
ATOM 1508 C CA . LYS A 1 190 ? -23.559 2.438 11.966 1.00 89.69 190 LYS A CA 1
ATOM 1509 C C . LYS A 1 190 ? -25.037 2.597 12.314 1.00 89.69 190 LYS A C 1
ATOM 1511 O O . LYS A 1 190 ? -25.403 3.661 12.780 1.00 89.69 190 LYS A O 1
ATOM 1516 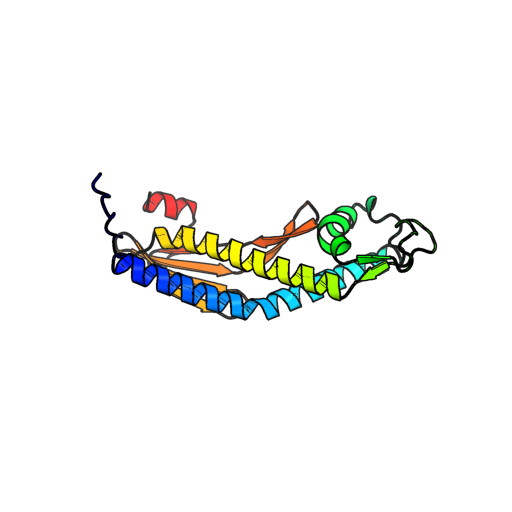N N . GLU A 1 191 ? -25.872 1.582 12.106 1.00 91.94 191 GLU A N 1
ATOM 1517 C CA . GLU A 1 191 ? -27.295 1.617 12.484 1.00 91.94 191 GLU A CA 1
ATOM 1518 C C . GLU A 1 191 ? -27.500 1.646 14.006 1.00 91.94 191 GLU A C 1
ATOM 1520 O O . GLU A 1 191 ? -28.390 2.340 14.479 1.00 91.94 191 GLU A O 1
ATOM 1525 N N . ILE A 1 192 ? -26.663 0.940 14.774 1.00 89.56 192 ILE A N 1
ATOM 1526 C CA . ILE A 1 192 ? -26.755 0.901 16.245 1.00 89.56 192 ILE A CA 1
ATOM 1527 C C . ILE A 1 192 ? -26.312 2.232 16.878 1.00 89.56 192 ILE A C 1
ATOM 1529 O O . ILE A 1 192 ? -26.864 2.652 17.896 1.00 89.56 192 ILE A O 1
ATOM 1533 N N . TYR A 1 193 ? -25.293 2.885 16.306 1.00 87.50 193 TYR A N 1
ATOM 1534 C CA . TYR A 1 193 ? -24.633 4.032 16.941 1.00 87.50 193 TYR A CA 1
ATOM 1535 C C . TYR A 1 193 ? -24.724 5.368 16.191 1.00 87.50 193 TYR A C 1
ATOM 1537 O O . TYR A 1 193 ? -24.132 6.340 16.675 1.00 87.50 193 TYR A O 1
ATOM 1545 N N . ARG A 1 194 ? -25.440 5.436 15.060 1.00 80.56 194 ARG A N 1
ATOM 1546 C CA . ARG A 1 194 ? -25.949 6.718 14.543 1.00 80.56 194 ARG A CA 1
ATOM 1547 C C . ARG A 1 194 ? -26.909 7.360 15.541 1.00 80.56 194 ARG A C 1
ATOM 1549 O O . ARG A 1 194 ? -27.017 8.597 15.453 1.00 80.56 194 ARG A O 1
#

Organism: NCBI:txid412755

Secondary structure (DSSP, 8-state):
--------PPPPHHHHHHHHHHHHHHHHHHHHHHHHHHHHHHHHHHHHHHHHHHHTTTTTTTTT-TTTHHHIIIIIGGGEEESSTTS-TT-TTPPEEE-HHHHHHHHHHHHHHHHHHHHHHHHHHHTT-EEEEEEEETTTEEEEEEEETTEEEEEEEE-EEEE-TTS-EEEE--EEEEETTEEE-HHHHHHHH-